Protein AF-A0A2E9LHT4-F1 (afdb_monomer_lite)

pLDDT: mean 80.39, std 15.45, range [24.09, 97.06]

Structure (mmCIF, N/CA/C/O backbone):
data_AF-A0A2E9LHT4-F1
#
_entry.id   AF-A0A2E9LHT4-F1
#
loop_
_atom_site.group_PDB
_atom_site.id
_atom_site.type_symbol
_atom_site.label_atom_id
_atom_site.label_alt_id
_atom_site.label_comp_id
_atom_site.label_asym_id
_atom_site.label_entity_id
_atom_site.label_seq_id
_atom_site.pdbx_PDB_ins_code
_atom_site.Cartn_x
_atom_site.Cartn_y
_atom_site.Cartn_z
_atom_site.occupancy
_atom_site.B_iso_or_equiv
_atom_site.auth_seq_id
_atom_site.auth_comp_id
_atom_site.auth_asym_id
_atom_site.auth_atom_id
_atom_site.pdbx_PDB_model_num
ATOM 1 N N . MET A 1 1 ? -39.998 13.001 -2.591 1.00 28.44 1 MET A N 1
ATOM 2 C CA . MET A 1 1 ? -39.529 11.646 -2.246 1.00 28.44 1 MET A CA 1
ATOM 3 C C . MET A 1 1 ? -38.170 11.512 -2.893 1.00 28.44 1 MET A C 1
ATOM 5 O O . MET A 1 1 ? -38.111 11.293 -4.091 1.00 28.44 1 MET A O 1
ATOM 9 N N . ASN A 1 2 ? -37.116 11.824 -2.138 1.00 26.09 2 ASN A N 1
ATOM 10 C CA . ASN A 1 2 ? -35.745 11.692 -2.616 1.00 26.09 2 ASN A CA 1
ATOM 11 C C . ASN A 1 2 ? -35.389 10.214 -2.526 1.00 26.09 2 ASN A C 1
ATOM 13 O O . ASN A 1 2 ? -35.509 9.633 -1.446 1.00 26.09 2 ASN A O 1
ATOM 17 N N . GLU A 1 3 ? -35.018 9.622 -3.656 1.00 24.09 3 GLU A N 1
ATOM 18 C CA . GLU A 1 3 ? -34.387 8.310 -3.695 1.00 24.09 3 GLU A CA 1
ATOM 19 C C . GLU A 1 3 ? -33.178 8.352 -2.760 1.00 24.09 3 GLU A C 1
ATOM 21 O O . GLU A 1 3 ? -32.235 9.118 -2.953 1.00 24.09 3 GLU A O 1
ATOM 26 N N . ILE A 1 4 ? -33.256 7.577 -1.681 1.00 25.50 4 ILE A N 1
ATOM 27 C CA . ILE A 1 4 ? -32.085 7.210 -0.901 1.00 25.50 4 ILE A CA 1
ATOM 28 C C . ILE A 1 4 ? -31.266 6.370 -1.873 1.00 25.50 4 ILE A C 1
ATOM 30 O O . ILE A 1 4 ? -31.658 5.241 -2.161 1.00 25.50 4 ILE A O 1
ATOM 34 N N . GLU A 1 5 ? -30.195 6.943 -2.432 1.00 24.78 5 GLU A N 1
ATOM 35 C CA . GLU A 1 5 ? -29.181 6.173 -3.147 1.00 24.78 5 GLU A CA 1
ATOM 36 C C . GLU A 1 5 ? -28.836 4.979 -2.257 1.00 24.78 5 GLU A C 1
ATOM 38 O O . GLU A 1 5 ? -28.301 5.127 -1.154 1.00 24.78 5 GLU A O 1
ATOM 43 N N . THR A 1 6 ? -29.230 3.785 -2.693 1.00 24.25 6 THR A N 1
ATOM 44 C CA . THR A 1 6 ? -28.818 2.533 -2.078 1.00 24.25 6 THR A CA 1
ATOM 45 C C . THR A 1 6 ? -27.317 2.442 -2.281 1.00 24.25 6 THR A C 1
ATOM 47 O O . THR A 1 6 ? -26.846 2.053 -3.348 1.00 24.25 6 THR A O 1
ATOM 50 N N . PHE A 1 7 ? -26.576 2.908 -1.276 1.00 32.25 7 PHE A N 1
ATOM 51 C CA . PHE A 1 7 ? -25.128 2.860 -1.245 1.00 32.25 7 PHE A CA 1
ATOM 52 C C . PHE A 1 7 ? -24.689 1.406 -1.350 1.00 32.25 7 PHE A C 1
ATOM 54 O O . PHE A 1 7 ? -24.886 0.614 -0.431 1.00 32.25 7 PHE A O 1
ATOM 61 N N . ASP A 1 8 ? -24.120 1.123 -2.514 1.00 32.75 8 ASP A N 1
ATOM 62 C CA . ASP A 1 8 ? -23.295 -0.007 -2.905 1.00 32.75 8 ASP A CA 1
ATOM 63 C C . ASP A 1 8 ? -22.899 -0.939 -1.748 1.00 32.75 8 ASP A C 1
ATOM 65 O O . ASP A 1 8 ? -22.210 -0.543 -0.793 1.00 32.75 8 ASP A O 1
ATOM 69 N N . SER A 1 9 ? -23.330 -2.194 -1.877 1.00 31.67 9 SER A N 1
ATOM 70 C CA . SER A 1 9 ? -23.066 -3.341 -1.009 1.00 31.67 9 SER A CA 1
ATOM 71 C C . SER A 1 9 ? -21.607 -3.795 -1.082 1.00 31.67 9 SER A C 1
ATOM 73 O O . SER A 1 9 ? -21.337 -4.988 -1.171 1.00 31.67 9 SER A O 1
ATOM 75 N N . HIS A 1 10 ? -20.666 -2.850 -1.044 1.00 37.91 10 HIS A N 1
ATOM 76 C CA . HIS A 1 10 ? -19.249 -3.109 -0.838 1.00 37.91 10 HIS A CA 1
ATOM 77 C C . HIS A 1 10 ? -19.097 -3.752 0.553 1.00 37.91 10 HIS A C 1
ATOM 79 O O . HIS A 1 10 ? -18.836 -3.070 1.554 1.00 37.91 10 HIS A O 1
ATOM 85 N N . SER A 1 11 ? -19.304 -5.074 0.616 1.00 37.38 11 SER A N 1
ATOM 86 C CA . SER A 1 11 ? -18.396 -5.951 1.343 1.00 37.38 11 SER A CA 1
ATOM 87 C C . SER A 1 11 ? -17.015 -5.456 0.971 1.00 37.38 11 SER A C 1
ATOM 89 O O . SER A 1 11 ? -16.727 -5.317 -0.221 1.00 37.38 11 SER A O 1
ATOM 91 N N . GLY A 1 12 ? -16.218 -5.050 1.956 1.00 40.00 12 GLY A N 1
ATOM 92 C CA . GLY A 1 12 ? -14.847 -4.695 1.646 1.00 40.00 12 GLY A CA 1
ATOM 93 C C . GLY A 1 12 ? -14.253 -5.823 0.793 1.00 40.00 12 GLY A C 1
ATOM 94 O O . GLY A 1 12 ? -14.576 -7.002 0.983 1.00 40.00 12 GLY A O 1
ATOM 95 N N . HIS A 1 13 ? -13.399 -5.462 -0.145 1.00 41.94 13 HIS A N 1
ATOM 96 C CA . HIS A 1 13 ? -12.424 -6.392 -0.680 1.00 41.94 13 HIS A CA 1
ATOM 97 C C . HIS A 1 13 ? -11.069 -5.894 -0.181 1.00 41.94 13 HIS A C 1
ATOM 99 O O . HIS A 1 13 ? -10.805 -4.689 -0.272 1.00 41.94 13 HIS A O 1
ATOM 105 N N . ASN A 1 14 ? -10.222 -6.771 0.367 1.00 50.06 14 ASN A N 1
ATOM 106 C CA . ASN A 1 14 ? -8.894 -6.363 0.822 1.00 50.06 14 ASN A CA 1
ATOM 107 C C . ASN A 1 14 ? -8.132 -5.793 -0.384 1.00 50.06 14 ASN A C 1
ATOM 109 O O . ASN A 1 14 ? -8.271 -6.273 -1.515 1.00 50.06 14 ASN A O 1
ATOM 113 N N . PHE A 1 15 ? -7.374 -4.716 -0.165 1.00 53.75 15 PHE A N 1
ATOM 114 C CA . PHE A 1 15 ? -6.867 -3.903 -1.274 1.00 53.75 15 PHE A CA 1
ATOM 115 C C . PHE A 1 15 ? -6.003 -4.705 -2.243 1.00 53.75 15 PHE A C 1
ATOM 117 O O . PHE A 1 15 ? -6.117 -4.511 -3.448 1.00 53.75 15 PHE A O 1
ATOM 124 N N . LEU A 1 16 ? -5.190 -5.621 -1.720 1.00 53.47 16 LEU A N 1
ATOM 125 C CA . LEU A 1 16 ? -4.300 -6.479 -2.500 1.00 53.47 16 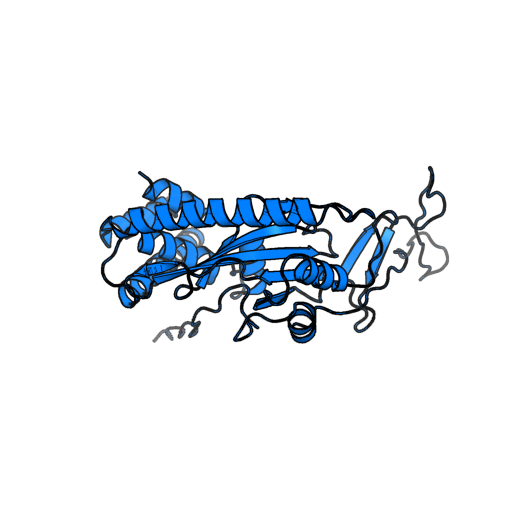LEU A CA 1
ATOM 126 C C . LEU A 1 16 ? -4.851 -7.890 -2.747 1.00 53.47 16 LEU A C 1
ATOM 128 O O . LEU A 1 16 ? -4.111 -8.730 -3.237 1.00 53.47 16 LEU A O 1
ATOM 132 N N . THR A 1 17 ? -6.107 -8.199 -2.414 1.00 53.25 17 THR A N 1
ATOM 133 C CA . THR A 1 17 ? -6.629 -9.584 -2.443 1.00 53.25 17 THR A CA 1
ATOM 134 C C . THR A 1 17 ? -7.720 -9.808 -3.475 1.00 53.25 17 THR A C 1
ATOM 136 O O . THR A 1 17 ? -8.471 -10.774 -3.354 1.00 53.25 17 THR A O 1
ATOM 139 N N . LYS A 1 18 ? -7.840 -8.920 -4.469 1.00 51.84 18 LYS A N 1
ATOM 140 C CA . LYS A 1 18 ? -8.840 -9.050 -5.541 1.00 51.84 18 LYS A CA 1
ATOM 141 C C . LYS A 1 18 ? -8.807 -10.444 -6.188 1.00 51.84 18 LYS A C 1
ATOM 143 O O . LYS A 1 18 ? -9.867 -10.970 -6.500 1.00 51.84 18 LYS A O 1
ATOM 148 N N . ASP A 1 19 ? -7.615 -11.044 -6.221 1.00 55.88 19 ASP A N 1
ATOM 149 C CA . ASP A 1 19 ? -7.329 -12.388 -6.722 1.00 55.88 19 ASP A CA 1
ATOM 150 C C . ASP A 1 19 ? -6.541 -13.219 -5.680 1.00 55.88 19 ASP A C 1
ATOM 152 O O . ASP A 1 19 ? -5.583 -13.910 -6.018 1.00 55.88 19 ASP A O 1
ATOM 156 N N . LYS A 1 20 ? -6.861 -13.096 -4.375 1.00 64.12 20 LYS A N 1
ATOM 157 C CA . LYS A 1 20 ? -6.162 -13.888 -3.343 1.00 64.12 20 LYS A CA 1
ATOM 158 C C . LYS A 1 20 ? -6.466 -15.371 -3.532 1.00 64.12 20 LYS A C 1
ATOM 160 O O . LYS A 1 20 ? -7.626 -15.776 -3.475 1.00 64.12 20 LYS A O 1
ATOM 165 N N . VAL A 1 21 ? -5.416 -16.163 -3.714 1.00 66.94 21 VAL A N 1
ATOM 166 C CA . VAL A 1 21 ? -5.520 -17.621 -3.799 1.00 66.94 21 VAL A CA 1
ATOM 167 C C . VAL A 1 21 ? -5.908 -18.208 -2.438 1.00 66.94 21 VAL A C 1
ATOM 169 O O . VAL A 1 21 ? -5.527 -17.680 -1.391 1.00 66.94 21 VAL A O 1
ATOM 172 N N . GLU A 1 22 ? -6.688 -19.297 -2.439 1.00 64.81 22 GLU A N 1
ATOM 173 C CA . GLU A 1 22 ? -7.194 -19.926 -1.202 1.00 64.81 22 GLU A CA 1
ATOM 174 C C . GLU A 1 22 ? -6.061 -20.372 -0.265 1.00 64.81 22 GLU A C 1
ATOM 176 O O . GLU A 1 22 ? -6.216 -20.370 0.960 1.00 64.81 22 GLU A O 1
ATOM 181 N N . HIS A 1 23 ? -4.906 -20.714 -0.837 1.00 68.31 23 HIS A N 1
ATOM 182 C CA . HIS A 1 23 ? -3.703 -21.113 -0.121 1.00 68.31 23 HIS A CA 1
ATOM 183 C C . HIS A 1 23 ? -2.471 -20.466 -0.755 1.00 68.31 23 HIS A C 1
ATOM 185 O O . HIS A 1 23 ? -2.500 -20.206 -1.954 1.00 68.31 23 HIS A O 1
ATOM 191 N N . PRO A 1 24 ? -1.388 -20.223 0.008 1.00 77.88 24 PRO A N 1
ATOM 192 C CA . PRO A 1 24 ? -0.132 -19.757 -0.561 1.00 77.88 24 PRO A CA 1
ATOM 193 C C . PRO A 1 24 ? 0.357 -20.680 -1.684 1.00 77.88 24 PRO A C 1
ATOM 195 O O . PRO A 1 24 ? 0.347 -21.903 -1.542 1.00 77.88 24 PRO A O 1
ATOM 198 N N . MET A 1 25 ? 0.752 -20.077 -2.798 1.00 85.62 25 MET A N 1
ATOM 199 C CA . MET A 1 25 ? 1.172 -20.744 -4.025 1.00 85.62 25 MET A CA 1
ATOM 200 C C . MET A 1 25 ? 2.506 -20.176 -4.509 1.00 85.62 25 MET A C 1
ATOM 202 O O . MET A 1 25 ? 3.040 -19.205 -3.965 1.00 85.62 25 MET A O 1
ATOM 206 N N . ASP A 1 26 ? 3.039 -20.822 -5.536 1.00 92.69 26 ASP A N 1
ATOM 207 C CA . ASP A 1 26 ? 4.177 -20.350 -6.312 1.00 92.69 26 ASP A CA 1
ATOM 208 C C . ASP A 1 26 ? 3.874 -18.981 -6.962 1.00 92.69 26 ASP A C 1
ATOM 210 O O . ASP A 1 26 ? 2.789 -18.758 -7.514 1.00 92.69 26 ASP A O 1
ATOM 214 N N . ALA A 1 27 ? 4.818 -18.042 -6.865 1.00 91.12 27 ALA A N 1
ATOM 215 C CA . ALA A 1 27 ? 4.664 -16.676 -7.348 1.00 91.12 27 ALA A CA 1
ATOM 216 C C . ALA A 1 27 ? 4.423 -16.607 -8.851 1.00 91.12 27 ALA A C 1
ATOM 218 O O . ALA A 1 27 ? 3.652 -15.750 -9.281 1.00 91.12 27 ALA A O 1
ATOM 219 N N . HIS A 1 28 ? 5.043 -17.478 -9.653 1.00 93.81 28 HIS A N 1
ATOM 220 C CA . HIS A 1 28 ? 4.845 -17.468 -11.098 1.00 93.81 28 HIS A CA 1
ATOM 221 C C . HIS A 1 28 ? 3.399 -17.804 -11.433 1.00 93.81 28 HIS A C 1
ATOM 223 O O . HIS A 1 28 ? 2.820 -17.132 -12.279 1.00 93.81 28 HIS A O 1
ATOM 229 N N . VAL A 1 29 ? 2.788 -18.758 -10.724 1.00 92.25 29 VAL A N 1
ATOM 230 C CA . VAL A 1 29 ? 1.370 -19.104 -10.920 1.00 92.25 29 VAL A CA 1
ATOM 231 C C . VAL A 1 29 ? 0.468 -17.915 -10.590 1.00 92.25 29 VAL A C 1
ATOM 233 O O . VAL A 1 29 ? -0.315 -17.482 -11.431 1.00 92.25 29 VAL A O 1
ATOM 236 N N . VAL A 1 30 ? 0.622 -17.332 -9.398 1.00 90.12 30 VAL A N 1
ATOM 237 C CA . VAL A 1 30 ? -0.230 -16.214 -8.950 1.00 90.12 30 VAL A CA 1
ATOM 238 C C . VAL A 1 30 ? -0.055 -14.978 -9.842 1.00 90.12 30 VAL A C 1
ATOM 240 O O . VAL A 1 30 ? -1.011 -14.255 -10.123 1.00 90.12 30 VAL A O 1
ATOM 243 N N . MET A 1 31 ? 1.171 -14.705 -10.292 1.00 92.81 31 MET A N 1
ATOM 244 C CA . MET A 1 31 ? 1.459 -13.571 -11.169 1.00 92.81 31 MET A CA 1
ATOM 245 C C . MET A 1 31 ? 0.961 -13.792 -12.601 1.00 92.81 31 MET A C 1
ATOM 247 O O . MET A 1 31 ? 0.534 -12.825 -13.234 1.00 92.81 31 MET A O 1
ATOM 251 N N . ASP A 1 32 ? 1.002 -15.023 -13.116 1.00 92.38 32 ASP A N 1
ATOM 252 C CA . ASP A 1 32 ? 0.446 -15.362 -14.431 1.00 92.38 32 ASP A CA 1
ATOM 253 C C . ASP A 1 32 ? -1.075 -15.179 -14.440 1.00 92.38 32 ASP A C 1
ATOM 255 O O . ASP A 1 32 ? -1.615 -14.469 -15.289 1.00 92.38 32 ASP A O 1
ATOM 259 N N . GLU A 1 33 ? -1.757 -15.715 -13.422 1.00 89.88 33 GLU A N 1
ATOM 260 C CA . GLU A 1 33 ? -3.210 -15.590 -13.257 1.00 89.88 33 GLU A CA 1
ATOM 261 C C . GLU A 1 33 ? -3.662 -14.125 -13.150 1.00 89.88 33 GLU A C 1
ATOM 263 O O . GLU A 1 33 ? -4.686 -13.743 -13.719 1.00 89.88 33 GLU A O 1
ATOM 268 N N . ALA A 1 34 ? -2.866 -13.278 -12.489 1.00 86.81 34 ALA A N 1
ATOM 269 C CA . ALA A 1 34 ? -3.115 -11.840 -12.391 1.00 86.81 34 ALA A CA 1
ATOM 270 C C . ALA A 1 34 ? -2.772 -11.053 -13.677 1.00 86.81 34 ALA A C 1
ATOM 272 O O . ALA A 1 34 ? -2.979 -9.837 -13.731 1.00 86.81 34 ALA A O 1
ATOM 273 N N . GLY A 1 35 ? -2.219 -11.703 -14.709 1.00 90.19 35 GLY A N 1
ATOM 274 C CA . GLY A 1 35 ? -1.787 -11.063 -15.954 1.00 90.19 35 GLY A CA 1
ATOM 275 C C . GLY A 1 35 ? -0.547 -10.176 -15.797 1.00 90.19 35 GLY A C 1
ATOM 276 O O . GLY A 1 35 ? -0.366 -9.226 -16.563 1.00 90.19 35 GLY A O 1
ATOM 277 N N . ALA A 1 36 ? 0.289 -10.445 -14.790 1.00 91.19 36 ALA A N 1
ATOM 278 C CA . ALA A 1 36 ? 1.516 -9.702 -14.506 1.00 91.19 36 ALA A CA 1
ATOM 279 C C . ALA A 1 36 ? 2.736 -10.234 -15.279 1.00 91.19 36 ALA A C 1
ATOM 281 O O . ALA A 1 36 ? 3.726 -9.513 -15.426 1.00 91.19 36 ALA A O 1
ATOM 282 N N . LEU A 1 37 ? 2.685 -11.478 -15.768 1.00 92.25 37 LEU A N 1
ATOM 283 C CA . LEU A 1 37 ? 3.759 -12.092 -16.551 1.00 92.25 37 LEU A CA 1
ATOM 284 C C . L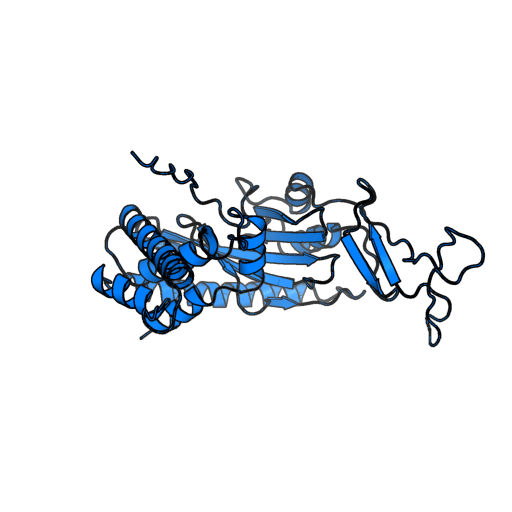EU A 1 37 ? 3.580 -11.810 -18.047 1.00 92.25 37 LEU A C 1
ATOM 286 O O . LEU A 1 37 ? 3.080 -12.629 -18.809 1.00 92.25 37 LEU A O 1
ATOM 290 N N . PHE A 1 38 ? 4.003 -10.621 -18.467 1.00 93.38 38 PHE A N 1
ATOM 291 C CA . PHE A 1 38 ? 4.090 -10.238 -19.875 1.00 93.38 38 PHE A CA 1
ATOM 292 C C . PHE A 1 38 ? 5.509 -9.797 -20.233 1.00 93.38 38 PHE A C 1
ATOM 294 O O . PHE A 1 38 ? 6.250 -9.285 -19.386 1.00 93.38 38 PHE A O 1
ATOM 301 N N . ASP A 1 39 ? 5.846 -9.928 -21.515 1.00 93.81 39 ASP A N 1
ATOM 302 C CA . ASP A 1 39 ? 7.133 -9.488 -22.035 1.00 93.81 39 ASP A CA 1
ATOM 303 C C . ASP A 1 39 ? 7.121 -8.001 -22.412 1.00 93.81 39 ASP A C 1
ATOM 305 O O . ASP A 1 39 ? 6.136 -7.486 -22.965 1.00 93.81 39 ASP A O 1
ATOM 309 N N . VAL A 1 40 ? 8.244 -7.313 -22.193 1.00 93.50 40 VAL A N 1
ATOM 310 C CA . VAL A 1 40 ? 8.424 -5.902 -22.566 1.00 93.50 40 VAL A CA 1
ATOM 311 C C . VAL A 1 40 ? 9.551 -5.677 -23.571 1.00 93.50 40 VAL A C 1
ATOM 313 O O . VAL A 1 40 ? 10.606 -6.305 -23.540 1.00 93.50 40 VAL A O 1
ATOM 316 N N . ALA A 1 41 ? 9.346 -4.702 -24.452 1.00 94.00 41 ALA A N 1
ATOM 317 C CA . ALA A 1 41 ? 10.343 -4.197 -25.383 1.00 94.00 41 ALA A CA 1
ATOM 318 C C . ALA A 1 41 ? 10.743 -2.759 -25.036 1.00 94.00 41 ALA A C 1
ATOM 320 O O . ALA A 1 41 ? 9.954 -1.983 -24.489 1.00 94.00 41 ALA A O 1
ATOM 321 N N . TYR A 1 42 ? 11.965 -2.381 -25.428 1.00 93.75 42 TYR A N 1
ATOM 322 C CA . TYR A 1 42 ? 12.524 -1.055 -25.160 1.00 93.75 42 TYR A CA 1
ATOM 323 C C . TYR A 1 42 ? 12.844 -0.248 -26.429 1.00 93.75 42 TYR A C 1
ATOM 325 O O . TYR A 1 42 ? 14.012 0.070 -26.689 1.00 93.75 42 TYR A O 1
ATOM 333 N N . PRO A 1 43 ? 11.843 0.100 -27.258 1.00 94.00 43 PRO A N 1
ATOM 334 C CA . PRO A 1 43 ? 12.093 0.883 -28.459 1.00 94.00 43 PRO A CA 1
ATOM 335 C C . PRO A 1 43 ? 12.590 2.290 -28.102 1.00 94.00 43 PRO A C 1
ATOM 337 O O . PRO A 1 43 ? 12.186 2.897 -27.105 1.00 94.00 43 PRO A O 1
ATOM 340 N N . ALA A 1 44 ? 13.474 2.833 -28.939 1.00 93.31 44 ALA A N 1
ATOM 341 C CA . ALA A 1 44 ? 13.969 4.193 -28.775 1.00 93.31 44 ALA A CA 1
ATOM 342 C C . ALA A 1 44 ? 12.810 5.199 -28.841 1.00 93.31 44 ALA A C 1
ATOM 344 O O . ALA A 1 44 ? 11.978 5.141 -29.745 1.00 93.31 44 ALA A O 1
ATOM 345 N N . SER A 1 45 ? 12.766 6.143 -27.900 1.00 91.31 45 SER A N 1
ATOM 346 C CA . SER A 1 45 ? 11.744 7.189 -27.932 1.00 91.31 45 SER A CA 1
ATOM 347 C C . SER A 1 45 ? 12.107 8.248 -28.969 1.00 91.31 45 SER A C 1
ATOM 349 O O . SER A 1 45 ? 13.260 8.690 -29.004 1.00 91.31 45 SER A O 1
ATOM 351 N N . GLY A 1 46 ? 11.130 8.723 -29.731 1.00 89.06 46 GLY A N 1
ATOM 352 C CA . GLY A 1 46 ? 11.299 9.829 -30.667 1.00 89.06 46 GLY A CA 1
ATOM 353 C C . GLY A 1 46 ? 10.177 10.850 -30.542 1.00 89.06 46 GLY A C 1
ATOM 354 O O . GLY A 1 46 ? 9.163 10.592 -29.901 1.00 89.06 46 GLY A O 1
ATOM 355 N N . TYR A 1 47 ? 10.375 12.009 -31.156 1.00 86.12 47 TYR A N 1
ATOM 356 C CA . TYR A 1 47 ? 9.342 13.026 -31.326 1.00 86.12 47 TYR A CA 1
ATOM 357 C C . TYR A 1 47 ? 9.274 13.434 -32.795 1.00 86.12 47 TYR A C 1
ATOM 359 O O . TYR A 1 47 ? 10.274 13.360 -33.518 1.00 86.12 47 TYR A O 1
ATOM 367 N N . GLU A 1 48 ? 8.102 13.878 -33.233 1.00 86.38 48 GLU A N 1
ATOM 368 C CA . GLU A 1 48 ? 7.954 14.496 -34.542 1.00 86.38 48 GLU A CA 1
ATOM 369 C C . GLU A 1 48 ? 8.538 15.910 -34.489 1.00 86.38 48 GLU A C 1
ATOM 371 O O . GLU A 1 48 ? 8.174 16.722 -33.638 1.00 86.38 48 GLU A O 1
ATOM 376 N N . SER A 1 49 ? 9.508 16.194 -35.357 1.00 78.38 49 SER A N 1
ATOM 377 C CA . SER A 1 49 ? 10.126 17.516 -35.388 1.00 78.38 49 SER A CA 1
ATOM 378 C C . SER A 1 49 ? 9.283 18.464 -36.234 1.00 78.38 49 SER A C 1
ATOM 380 O O . SER A 1 49 ? 9.282 18.355 -37.457 1.00 78.38 49 SER A O 1
ATOM 382 N N . GLU A 1 50 ? 8.655 19.455 -35.596 1.00 75.75 50 GLU A N 1
ATOM 383 C CA . GLU A 1 50 ? 7.963 20.559 -36.291 1.00 75.75 50 GLU A CA 1
ATOM 384 C C . GLU A 1 50 ? 8.905 21.396 -37.179 1.00 75.75 50 GLU A C 1
ATOM 386 O O . GLU A 1 50 ? 8.462 22.140 -38.049 1.00 75.75 50 GLU A O 1
ATOM 391 N N . PHE A 1 51 ? 10.218 21.268 -36.971 1.00 74.94 51 PHE A N 1
ATOM 392 C CA . PHE A 1 51 ? 11.256 21.961 -37.733 1.00 74.94 51 PHE A CA 1
ATOM 393 C C . PHE A 1 51 ? 11.813 21.119 -38.887 1.00 74.94 51 PHE A C 1
ATOM 395 O O . PHE A 1 51 ? 12.720 21.575 -39.589 1.00 74.94 51 PHE A O 1
ATOM 402 N N . SER A 1 52 ? 11.318 19.890 -39.081 1.00 71.50 52 SER A N 1
ATOM 403 C CA . SER A 1 52 ? 11.703 19.087 -40.235 1.00 71.50 52 SER A CA 1
ATOM 404 C C . SER A 1 52 ? 11.008 19.586 -41.498 1.00 71.50 52 SER A C 1
ATOM 406 O O . SER A 1 52 ? 9.815 19.872 -41.513 1.00 71.50 52 SER A O 1
ATOM 408 N N . ILE A 1 53 ? 11.761 19.627 -42.596 1.00 74.38 53 ILE A N 1
ATOM 409 C CA . ILE A 1 53 ? 11.227 19.876 -43.942 1.00 74.38 53 ILE A CA 1
ATOM 410 C C . ILE A 1 53 ? 10.420 18.682 -44.486 1.00 74.38 53 ILE A C 1
ATOM 412 O O . ILE A 1 53 ? 9.800 18.799 -45.541 1.00 74.38 53 ILE A O 1
ATOM 416 N N . PHE A 1 54 ? 10.418 17.547 -43.776 1.00 72.94 54 PHE A N 1
ATOM 417 C CA . PHE A 1 54 ? 9.621 16.362 -44.078 1.00 72.94 54 PHE A CA 1
ATOM 418 C C . PHE A 1 54 ? 8.566 16.144 -42.975 1.00 72.94 54 PHE A C 1
ATOM 420 O O . PHE A 1 54 ? 8.926 15.716 -41.873 1.00 72.94 54 PHE A O 1
ATOM 427 N N . PRO A 1 55 ? 7.275 16.414 -43.251 1.00 72.75 55 PRO A N 1
ATOM 428 C CA . PRO A 1 55 ? 6.180 16.117 -42.326 1.00 72.75 55 PRO A CA 1
ATOM 429 C C . PRO A 1 55 ? 6.173 14.634 -41.931 1.00 72.75 55 PRO A C 1
ATOM 431 O O . PRO A 1 55 ? 6.397 13.774 -42.785 1.00 72.75 55 PRO A O 1
ATOM 434 N N . GLY A 1 56 ? 5.934 14.317 -40.657 1.00 72.12 56 GLY A N 1
ATOM 435 C CA . GLY A 1 56 ? 5.940 12.941 -40.150 1.00 72.12 56 GLY A CA 1
ATOM 436 C C . GLY A 1 56 ? 7.324 12.360 -39.843 1.00 72.12 56 GLY A C 1
ATOM 437 O O . GLY A 1 56 ? 7.421 11.192 -39.461 1.00 72.12 56 GLY A O 1
ATOM 438 N N . GLN A 1 57 ? 8.416 13.121 -39.997 1.00 80.06 57 GLN A N 1
ATOM 439 C CA . GLN A 1 57 ? 9.751 12.606 -39.688 1.00 80.06 57 GLN A CA 1
ATOM 440 C C . GLN A 1 57 ? 9.978 12.498 -38.171 1.00 80.06 57 GLN A C 1
ATOM 442 O O . GLN A 1 57 ? 10.217 13.487 -37.471 1.00 80.06 57 GLN A O 1
ATOM 447 N N . MET A 1 58 ? 9.999 11.259 -37.681 1.00 82.62 58 MET A N 1
ATOM 448 C CA . MET A 1 58 ? 10.368 10.938 -36.304 1.00 82.62 58 MET A CA 1
ATOM 449 C C . MET A 1 58 ? 11.867 11.145 -36.066 1.00 82.62 58 MET A C 1
ATOM 451 O O . MET A 1 58 ? 12.718 10.547 -36.726 1.00 82.62 58 MET A O 1
ATOM 455 N N . THR A 1 59 ? 12.195 11.977 -35.080 1.00 86.44 59 THR A N 1
ATOM 456 C CA . THR A 1 59 ? 13.566 12.239 -34.636 1.00 86.44 59 THR A CA 1
ATOM 457 C C . THR A 1 59 ? 13.824 11.530 -33.313 1.00 86.44 59 THR A C 1
ATOM 459 O O . THR A 1 59 ? 13.143 11.782 -32.320 1.00 86.44 59 THR A O 1
ATOM 462 N N . THR A 1 60 ? 14.846 10.670 -33.271 1.00 90.62 60 THR A N 1
ATOM 463 C CA . THR A 1 60 ? 15.308 10.032 -32.027 1.00 90.62 60 THR A CA 1
ATOM 464 C C . THR A 1 60 ? 16.444 10.862 -31.422 1.00 90.62 60 THR A C 1
ATOM 466 O O . THR A 1 60 ? 17.537 10.897 -31.994 1.00 90.62 60 THR A O 1
ATOM 469 N N . PRO A 1 61 ? 16.239 11.552 -30.284 1.00 90.88 61 PRO A N 1
ATOM 470 C CA . PRO A 1 61 ? 17.317 12.272 -29.621 1.00 90.88 61 PRO A CA 1
ATOM 471 C C . PRO A 1 61 ? 18.401 11.293 -29.164 1.00 90.88 61 PRO A C 1
ATOM 473 O O . PRO A 1 61 ? 18.096 10.219 -28.652 1.00 90.88 61 PRO A O 1
ATOM 476 N N . ALA A 1 62 ? 19.668 11.683 -29.307 1.00 91.12 62 ALA A N 1
ATOM 477 C CA . ALA A 1 62 ? 20.814 10.869 -28.912 1.00 91.12 62 ALA A CA 1
ATOM 478 C C . ALA A 1 62 ? 21.618 11.520 -27.779 1.00 91.12 62 ALA A C 1
ATOM 480 O O . ALA A 1 62 ? 21.688 12.748 -27.652 1.00 91.12 62 ALA A O 1
ATOM 481 N N . VAL A 1 63 ? 22.275 10.694 -26.966 1.00 89.00 63 VAL A N 1
ATOM 482 C CA . VAL A 1 63 ? 23.205 11.148 -25.927 1.00 89.00 63 VAL A CA 1
ATOM 483 C C . VAL A 1 63 ? 24.392 11.863 -26.583 1.00 89.00 63 VAL A C 1
ATOM 485 O O . VAL A 1 63 ? 25.075 11.307 -27.445 1.00 89.00 63 VAL A O 1
ATOM 488 N N . LYS A 1 64 ? 24.658 13.106 -26.162 1.00 88.25 64 LYS A N 1
ATOM 489 C CA . LYS A 1 64 ? 25.642 13.992 -26.812 1.00 88.25 64 LYS A CA 1
ATOM 490 C C . LYS A 1 64 ? 27.098 13.730 -26.401 1.00 88.25 64 LYS A C 1
ATOM 492 O O . LYS A 1 64 ? 28.010 14.038 -27.169 1.00 88.25 64 LYS A O 1
ATOM 497 N N . SER A 1 65 ? 27.337 13.172 -25.214 1.00 83.81 65 SER A N 1
ATOM 498 C CA . SER A 1 65 ? 28.680 13.011 -24.639 1.00 83.81 65 SER A CA 1
ATOM 499 C C . SER A 1 65 ? 28.782 11.825 -23.668 1.00 83.81 65 SER A C 1
ATOM 501 O O . SER A 1 65 ? 27.777 11.264 -23.232 1.00 83.81 65 SER A O 1
ATOM 503 N N . GLY A 1 66 ? 30.016 11.443 -23.324 1.00 84.88 66 GLY A N 1
ATOM 504 C CA . GLY A 1 66 ? 30.311 10.343 -22.403 1.00 84.88 66 GLY A CA 1
ATOM 505 C C . GLY A 1 66 ? 30.237 8.954 -23.045 1.00 84.88 66 GLY A C 1
ATOM 506 O O . GLY A 1 66 ? 30.156 8.818 -24.264 1.00 84.88 66 GLY A O 1
ATOM 507 N N . VAL A 1 67 ? 30.259 7.918 -22.201 1.00 84.25 67 VAL A N 1
ATOM 508 C CA . VAL A 1 67 ? 30.357 6.499 -22.610 1.00 84.25 67 VAL A CA 1
ATOM 509 C C . VAL A 1 67 ? 29.193 6.048 -23.504 1.00 84.25 67 VAL A C 1
ATOM 511 O O . VAL A 1 67 ? 29.363 5.175 -24.344 1.00 84.25 67 VAL A O 1
ATOM 514 N N . ASN A 1 68 ? 28.027 6.689 -23.385 1.00 85.06 68 ASN A N 1
ATOM 515 C CA . ASN A 1 68 ? 26.827 6.326 -24.145 1.00 85.06 68 ASN A CA 1
ATOM 516 C C . ASN A 1 68 ? 26.582 7.225 -25.366 1.00 85.06 68 ASN A C 1
ATOM 518 O O . ASN A 1 68 ? 25.470 7.237 -25.889 1.00 85.06 68 ASN A O 1
ATOM 522 N N . LYS A 1 69 ? 27.575 8.011 -25.804 1.00 88.69 69 LYS A N 1
ATOM 523 C CA . LYS A 1 69 ? 27.427 8.931 -26.940 1.00 88.69 69 LYS A CA 1
ATOM 524 C C . LYS A 1 69 ? 26.888 8.203 -28.179 1.00 88.69 69 LYS A C 1
ATOM 526 O O . LYS A 1 69 ? 27.385 7.144 -28.548 1.00 88.69 69 LYS A O 1
ATOM 531 N N . GLY A 1 70 ? 25.886 8.794 -28.829 1.00 86.69 70 GLY A N 1
ATOM 532 C CA . GLY A 1 70 ? 25.258 8.246 -30.038 1.00 86.69 70 GLY A CA 1
ATOM 533 C C . GLY A 1 70 ? 24.179 7.188 -29.787 1.00 86.69 70 GLY A C 1
ATOM 534 O O . GLY A 1 70 ? 23.471 6.826 -30.721 1.00 86.69 70 GLY A O 1
ATOM 535 N N . LYS A 1 71 ? 23.995 6.724 -28.545 1.00 90.25 71 LYS A N 1
ATOM 536 C CA . LYS A 1 71 ? 22.822 5.925 -28.167 1.00 90.25 71 LYS A CA 1
ATOM 537 C C . LYS A 1 71 ? 21.580 6.816 -28.036 1.00 90.25 71 LYS A C 1
ATOM 539 O O . LYS A 1 71 ? 21.747 8.011 -27.764 1.00 90.25 71 LYS A O 1
ATOM 544 N N . PRO A 1 72 ? 20.359 6.265 -28.188 1.00 92.06 72 PRO A N 1
ATOM 545 C CA . PRO A 1 72 ? 19.128 6.986 -27.878 1.00 92.06 72 PRO A CA 1
ATOM 546 C C . PRO A 1 72 ? 19.192 7.638 -26.495 1.00 92.06 72 PRO A C 1
ATOM 548 O O . PRO A 1 72 ? 19.832 7.118 -25.584 1.00 92.06 72 PRO A O 1
ATOM 551 N N . LEU A 1 73 ? 18.563 8.797 -26.331 1.00 91.06 73 LEU A N 1
ATOM 552 C CA . LEU A 1 73 ? 18.527 9.502 -25.052 1.00 91.06 73 LEU A CA 1
ATOM 553 C C . LEU A 1 73 ? 17.596 8.783 -24.067 1.00 91.06 73 LEU A C 1
ATOM 555 O O . LEU A 1 73 ? 17.968 8.536 -22.916 1.00 91.06 73 LEU A O 1
ATOM 559 N N . HIS A 1 74 ? 16.419 8.401 -24.558 1.00 92.62 74 HIS A N 1
ATOM 560 C CA . HIS A 1 74 ? 15.416 7.653 -23.818 1.00 92.62 74 HIS A CA 1
ATOM 561 C C . HIS A 1 74 ? 14.879 6.494 -24.662 1.00 92.62 74 HIS A C 1
ATOM 563 O O . HIS A 1 74 ? 15.074 6.428 -25.881 1.00 92.62 74 HIS A O 1
ATOM 569 N N . LYS A 1 75 ? 14.215 5.573 -23.979 1.00 92.88 75 LYS A N 1
ATOM 570 C CA . LYS A 1 75 ? 13.521 4.422 -24.538 1.00 92.88 75 LYS A CA 1
ATOM 571 C C . LYS A 1 75 ? 12.180 4.275 -23.838 1.00 92.88 75 LYS A C 1
ATOM 573 O O . LYS A 1 75 ? 12.081 4.550 -22.638 1.00 92.88 75 LYS A O 1
ATOM 578 N N . TYR A 1 76 ? 11.163 3.893 -24.593 1.00 93.88 76 TYR A N 1
ATOM 579 C CA . TYR A 1 76 ? 9.898 3.485 -24.000 1.00 93.88 76 TYR A CA 1
ATOM 580 C C . TYR A 1 76 ? 10.053 2.111 -23.357 1.00 93.88 76 TYR A C 1
ATOM 582 O O . TYR A 1 76 ? 10.987 1.382 -23.675 1.00 93.88 76 TYR A O 1
ATOM 590 N N . VAL A 1 77 ? 9.140 1.772 -22.458 1.00 93.88 77 VAL A N 1
ATOM 591 C CA . VAL A 1 77 ? 8.846 0.386 -22.091 1.00 93.88 77 VAL A CA 1
ATOM 592 C C . VAL A 1 77 ? 7.488 0.079 -22.675 1.00 93.88 77 VAL A C 1
ATOM 594 O O . VAL A 1 77 ? 6.535 0.809 -22.398 1.00 93.88 77 VAL A O 1
ATOM 597 N N . VAL A 1 78 ? 7.415 -0.944 -23.514 1.00 94.44 78 VAL A N 1
ATOM 598 C CA . VAL A 1 78 ? 6.203 -1.280 -24.257 1.00 94.44 78 VAL A CA 1
ATOM 599 C C . VAL A 1 78 ? 5.896 -2.749 -24.055 1.00 94.44 78 VAL A C 1
ATOM 601 O O . VAL A 1 78 ? 6.782 -3.583 -24.230 1.00 94.44 78 VAL A O 1
ATOM 604 N N . ARG A 1 79 ? 4.651 -3.060 -23.709 1.00 94.62 79 ARG A N 1
ATOM 605 C CA . ARG A 1 79 ? 4.151 -4.434 -23.688 1.00 94.62 79 ARG A CA 1
ATOM 606 C C . ARG A 1 79 ? 4.189 -5.034 -25.083 1.00 94.62 79 ARG A C 1
ATOM 608 O O . ARG A 1 79 ? 3.696 -4.427 -26.029 1.00 94.62 79 ARG A O 1
ATOM 615 N N . THR A 1 80 ? 4.771 -6.214 -25.225 1.00 94.06 80 THR A N 1
ATOM 616 C CA . THR A 1 80 ? 4.894 -6.865 -26.539 1.00 94.06 80 THR A CA 1
ATOM 617 C C . THR A 1 80 ? 3.578 -7.462 -27.036 1.00 94.06 80 THR A C 1
ATOM 619 O O . THR A 1 80 ? 3.374 -7.563 -28.244 1.00 94.06 80 THR A O 1
ATOM 622 N N . ASP A 1 81 ? 2.674 -7.813 -26.123 1.00 93.25 81 ASP A N 1
ATOM 623 C CA . ASP A 1 81 ? 1.376 -8.420 -26.411 1.00 93.25 81 ASP A CA 1
ATOM 624 C C . ASP A 1 81 ? 0.303 -7.383 -26.781 1.00 93.25 81 ASP A C 1
ATOM 626 O O . ASP A 1 81 ? -0.453 -7.592 -27.731 1.00 93.25 81 ASP A O 1
ATOM 630 N N . THR A 1 82 ? 0.256 -6.244 -26.083 1.00 93.81 82 THR A N 1
ATOM 631 C CA . THR A 1 82 ? -0.766 -5.204 -26.305 1.00 93.81 82 THR A CA 1
ATOM 632 C C . THR A 1 82 ? -0.260 -3.960 -27.033 1.00 93.81 82 THR A C 1
ATOM 634 O O . THR A 1 82 ? -1.063 -3.190 -27.557 1.00 93.81 82 THR A O 1
ATOM 637 N N . ASN A 1 83 ? 1.059 -3.761 -27.121 1.00 92.50 83 ASN A N 1
ATOM 638 C CA . ASN A 1 83 ? 1.705 -2.508 -27.539 1.00 92.50 83 ASN A CA 1
ATOM 639 C C . ASN A 1 83 ? 1.421 -1.302 -26.627 1.00 92.50 83 ASN A C 1
ATOM 641 O O . ASN A 1 83 ? 1.688 -0.160 -27.015 1.00 92.50 83 ASN A O 1
ATOM 645 N N . ASP A 1 84 ? 0.930 -1.528 -25.407 1.00 94.94 84 ASP A N 1
ATOM 646 C CA . ASP A 1 84 ? 0.727 -0.449 -24.446 1.00 94.94 84 ASP A CA 1
ATOM 647 C C . ASP A 1 84 ? 2.061 0.094 -23.926 1.00 94.94 84 ASP A C 1
ATOM 649 O O . ASP A 1 84 ? 2.977 -0.651 -23.561 1.00 94.94 84 ASP A O 1
ATOM 653 N N . VAL A 1 85 ? 2.167 1.422 -23.867 1.00 93.31 85 VAL A N 1
ATOM 654 C CA . VAL A 1 85 ? 3.341 2.111 -23.322 1.00 93.31 85 VAL A CA 1
ATOM 655 C C . VAL A 1 85 ? 3.225 2.177 -21.804 1.00 93.31 85 VAL A C 1
ATOM 657 O O . VAL A 1 85 ? 2.356 2.860 -21.268 1.00 93.31 85 VAL A O 1
ATOM 660 N N . LEU A 1 86 ? 4.154 1.524 -21.112 1.00 93.06 86 LEU A N 1
ATOM 661 C CA . LEU A 1 86 ? 4.190 1.460 -19.651 1.00 93.06 86 LEU A CA 1
ATOM 662 C C . LEU A 1 86 ? 4.996 2.600 -19.024 1.00 93.06 86 LEU A C 1
ATOM 664 O O . LEU A 1 86 ? 4.759 2.988 -17.884 1.00 93.06 86 LEU A O 1
ATOM 668 N N . GLY A 1 87 ? 5.982 3.138 -19.742 1.00 91.44 87 GLY A N 1
ATOM 669 C CA . GLY A 1 87 ? 6.853 4.176 -19.201 1.00 91.44 87 GLY A CA 1
ATOM 670 C C . GLY A 1 87 ? 7.910 4.679 -20.175 1.00 91.44 87 GLY A C 1
ATOM 671 O O . GLY A 1 87 ? 8.065 4.165 -21.283 1.00 91.44 87 GLY A O 1
ATOM 672 N N . LEU A 1 88 ? 8.651 5.700 -19.742 1.00 91.31 88 LEU A N 1
ATOM 673 C CA . LEU A 1 88 ? 9.756 6.306 -20.482 1.00 91.31 88 LEU A CA 1
ATOM 674 C C . LEU A 1 88 ? 10.989 6.370 -19.581 1.00 91.31 88 LEU A C 1
ATOM 676 O O . LEU A 1 88 ? 10.979 7.050 -18.556 1.00 91.31 88 LEU A O 1
ATOM 680 N N . HIS A 1 89 ? 12.073 5.720 -19.996 1.00 88.88 89 HIS A N 1
ATOM 681 C CA . HIS A 1 89 ? 13.320 5.676 -19.234 1.00 88.88 89 HIS A CA 1
ATOM 682 C C . HIS A 1 89 ? 14.496 6.226 -20.011 1.00 88.88 89 HIS A C 1
ATOM 684 O O . HIS A 1 89 ? 14.551 6.166 -21.236 1.00 88.88 89 HIS A O 1
ATOM 690 N N . SER A 1 90 ? 15.513 6.692 -19.287 1.00 86.69 90 SER A N 1
ATOM 691 C CA . SER A 1 90 ? 16.819 6.940 -19.899 1.00 86.69 90 SER A CA 1
ATOM 692 C C . SER A 1 90 ? 17.383 5.652 -20.505 1.00 86.69 90 SER A C 1
ATOM 694 O O . SER A 1 90 ? 17.180 4.564 -19.966 1.00 86.69 90 SER A O 1
ATOM 696 N N . TYR A 1 91 ? 18.188 5.768 -21.561 1.00 84.44 91 TYR A N 1
ATOM 697 C CA . TYR A 1 91 ? 18.840 4.603 -22.173 1.00 84.44 91 TYR A CA 1
ATOM 698 C C . TYR A 1 91 ? 19.669 3.762 -21.187 1.00 84.44 91 TYR A C 1
ATOM 700 O O . TYR A 1 91 ? 19.816 2.556 -21.365 1.00 84.44 91 TYR A O 1
ATOM 708 N N . LYS A 1 92 ? 20.180 4.392 -20.121 1.00 82.56 92 LYS A N 1
ATOM 709 C CA . LYS A 1 92 ? 20.975 3.746 -19.065 1.00 82.56 92 LYS A CA 1
ATOM 710 C C . LYS A 1 92 ? 20.179 2.784 -18.185 1.00 82.56 92 LYS A C 1
ATOM 712 O O . LYS A 1 92 ? 20.799 2.008 -17.466 1.00 82.56 92 LYS A O 1
ATOM 717 N N . TYR A 1 93 ? 18.853 2.887 -18.180 1.00 79.94 93 TYR A N 1
ATOM 718 C CA . TYR A 1 93 ? 18.001 2.016 -17.380 1.00 79.94 93 TYR A CA 1
ATOM 719 C C . TYR A 1 93 ? 18.170 0.561 -17.835 1.00 79.94 93 TYR A C 1
ATOM 721 O O . TYR A 1 93 ? 18.267 0.300 -19.036 1.00 79.94 93 TYR A O 1
ATOM 729 N N . ALA A 1 94 ? 18.262 -0.369 -16.887 1.00 80.31 94 ALA A N 1
ATOM 730 C CA . ALA A 1 94 ? 18.436 -1.783 -17.199 1.00 80.31 94 ALA A CA 1
ATOM 731 C C . ALA A 1 94 ? 17.199 -2.321 -17.929 1.00 80.31 94 ALA A C 1
ATOM 733 O O . ALA A 1 94 ? 16.076 -1.978 -17.581 1.00 80.31 94 ALA A O 1
ATOM 734 N N . GLU A 1 95 ? 17.415 -3.129 -18.960 1.00 86.00 95 GLU A N 1
ATOM 735 C CA . GLU A 1 95 ? 16.329 -3.810 -19.668 1.00 86.00 95 GLU A CA 1
ATOM 736 C C . GLU A 1 95 ? 16.057 -5.128 -18.952 1.00 86.00 95 GLU A C 1
ATOM 738 O O . GLU A 1 95 ? 17.006 -5.833 -18.597 1.00 86.00 95 GLU A O 1
ATOM 743 N N . THR A 1 96 ? 14.786 -5.421 -18.701 1.00 82.25 96 THR A N 1
ATOM 744 C CA . THR A 1 96 ? 14.315 -6.704 -18.173 1.00 82.25 96 THR A CA 1
ATOM 745 C C . THR A 1 96 ? 13.306 -7.287 -19.147 1.00 82.25 96 THR A C 1
ATOM 747 O O . THR A 1 96 ? 12.683 -6.545 -19.897 1.00 82.25 96 THR A O 1
ATOM 750 N N . GLU A 1 97 ? 13.143 -8.605 -19.153 1.00 83.69 97 GLU A N 1
ATOM 751 C CA . GLU A 1 97 ? 12.189 -9.246 -20.067 1.00 83.69 97 GLU A CA 1
ATOM 752 C C . GLU A 1 97 ? 10.739 -9.026 -19.626 1.00 83.69 97 GLU A C 1
ATOM 754 O O . GLU A 1 97 ? 9.854 -9.017 -20.459 1.00 83.69 97 GLU A O 1
ATOM 759 N N . GLY A 1 98 ? 10.498 -8.712 -18.356 1.00 87.31 98 GLY A N 1
ATOM 760 C CA . GLY A 1 98 ? 9.168 -8.485 -17.800 1.00 87.31 98 GLY A CA 1
ATOM 761 C C . GLY A 1 98 ? 9.254 -8.395 -16.281 1.00 87.31 98 GLY A C 1
ATOM 762 O O . GLY A 1 98 ? 10.330 -8.118 -15.733 1.00 87.31 98 GLY A O 1
ATOM 763 N N . TYR A 1 99 ? 8.149 -8.695 -15.599 1.00 89.81 99 TYR A N 1
ATOM 764 C CA . TYR A 1 99 ? 8.119 -8.833 -14.140 1.00 89.81 99 TYR A CA 1
ATOM 765 C C . TYR A 1 99 ? 8.561 -10.209 -13.622 1.00 89.81 99 TYR A C 1
ATOM 767 O O . TYR A 1 99 ? 8.601 -10.395 -12.409 1.00 89.81 99 TYR A O 1
ATOM 775 N N . GLY A 1 100 ? 8.963 -11.143 -14.495 1.00 87.38 100 GLY A N 1
ATOM 776 C CA . GLY A 1 100 ? 9.400 -12.492 -14.100 1.00 87.38 100 GLY A CA 1
ATOM 777 C C . GLY A 1 100 ? 10.494 -12.504 -13.025 1.00 87.38 100 GLY A C 1
ATOM 778 O O . GLY A 1 100 ? 10.424 -13.292 -12.092 1.00 87.38 100 GLY A O 1
ATOM 779 N N . PHE A 1 101 ? 11.413 -11.532 -13.047 1.00 84.00 101 PHE A N 1
ATOM 780 C CA . PHE A 1 101 ? 12.457 -11.414 -12.019 1.00 84.00 101 PHE A CA 1
ATOM 781 C C . PHE A 1 101 ? 11.909 -11.182 -10.596 1.00 84.00 101 PHE A C 1
ATOM 783 O O . PHE A 1 101 ? 12.597 -11.482 -9.623 1.00 84.00 101 PHE A O 1
ATOM 790 N N . ILE A 1 102 ? 10.706 -10.607 -10.450 1.00 87.25 102 ILE A N 1
ATOM 791 C CA . ILE A 1 102 ? 10.041 -10.473 -9.146 1.00 87.25 102 ILE A CA 1
ATOM 792 C C . ILE A 1 102 ? 9.534 -11.833 -8.683 1.00 87.25 102 ILE A C 1
ATOM 794 O O . ILE A 1 102 ? 9.720 -12.148 -7.513 1.00 87.25 102 ILE A O 1
ATOM 798 N N . ALA A 1 103 ? 8.940 -12.625 -9.580 1.00 89.56 103 ALA A N 1
ATOM 799 C CA . ALA A 1 103 ? 8.496 -13.982 -9.272 1.00 89.56 103 ALA A CA 1
ATOM 800 C C . ALA A 1 103 ? 9.688 -14.856 -8.856 1.00 89.56 103 ALA A C 1
ATOM 802 O O . ALA A 1 103 ? 9.669 -15.444 -7.779 1.00 89.56 103 ALA A O 1
ATOM 803 N N . ASP A 1 104 ? 10.771 -14.828 -9.641 1.00 88.06 104 ASP A N 1
ATOM 804 C CA . ASP A 1 104 ? 12.008 -15.560 -9.348 1.00 88.06 104 ASP A CA 1
ATOM 805 C C . ASP A 1 104 ? 12.565 -15.192 -7.965 1.00 88.06 104 ASP A C 1
ATOM 807 O O . ASP A 1 104 ? 12.884 -16.062 -7.160 1.00 88.06 104 ASP A O 1
ATOM 811 N N . MET A 1 105 ? 12.638 -13.893 -7.660 1.00 84.44 105 MET A N 1
ATOM 812 C CA . MET A 1 105 ? 13.145 -13.407 -6.376 1.00 84.44 105 MET A CA 1
ATOM 813 C C . MET A 1 105 ? 12.207 -13.749 -5.209 1.00 84.44 105 MET A C 1
ATOM 815 O O . MET A 1 105 ? 12.681 -14.078 -4.121 1.00 84.44 105 MET A O 1
ATOM 819 N N . ALA A 1 106 ? 10.891 -13.663 -5.411 1.00 87.62 106 ALA A N 1
ATOM 820 C CA . ALA A 1 106 ? 9.895 -14.009 -4.404 1.00 87.62 106 ALA A CA 1
ATOM 821 C C . ALA A 1 106 ? 9.968 -15.501 -4.040 1.00 87.62 106 ALA A C 1
ATOM 823 O O . ALA A 1 106 ? 9.973 -15.823 -2.849 1.00 87.62 106 ALA A O 1
ATOM 824 N N . GLU A 1 107 ? 10.112 -16.385 -5.032 1.00 89.00 107 GLU A N 1
ATOM 825 C CA . GLU A 1 107 ? 10.234 -17.833 -4.822 1.00 89.00 107 GLU A CA 1
ATOM 826 C C . GLU A 1 107 ? 11.607 -18.250 -4.294 1.00 89.00 107 GLU A C 1
ATOM 828 O O . GLU A 1 107 ? 11.704 -19.120 -3.429 1.00 89.00 107 GLU A O 1
ATOM 833 N N . GLU A 1 108 ? 12.686 -17.599 -4.733 1.00 86.19 108 GLU A N 1
ATOM 834 C CA . GLU A 1 108 ? 14.023 -17.884 -4.210 1.00 86.19 108 GLU A CA 1
ATOM 835 C C . GLU A 1 108 ? 14.135 -17.543 -2.714 1.00 86.19 108 GLU A C 1
ATOM 837 O O . GLU A 1 108 ? 14.771 -18.264 -1.933 1.00 86.19 108 GLU A O 1
ATOM 842 N N . LEU A 1 109 ? 13.503 -16.448 -2.285 1.00 83.69 109 LEU A N 1
ATOM 843 C CA . LEU A 1 109 ? 13.543 -16.008 -0.892 1.00 83.69 109 LEU A CA 1
ATOM 844 C C . LEU A 1 109 ? 12.507 -16.733 -0.026 1.00 83.69 109 LEU A C 1
ATOM 846 O O . LEU A 1 109 ? 12.823 -17.134 1.102 1.00 83.69 109 LEU A O 1
ATOM 850 N N . PHE A 1 110 ? 11.283 -16.892 -0.529 1.00 87.00 110 PHE A N 1
ATOM 851 C CA . PHE A 1 110 ? 10.137 -17.412 0.214 1.00 87.00 110 PHE A CA 1
ATOM 852 C C . PHE A 1 110 ? 9.253 -18.289 -0.687 1.00 87.00 110 PHE A C 1
ATOM 854 O O . PHE A 1 110 ? 8.191 -17.841 -1.119 1.00 87.00 110 PHE A O 1
ATOM 861 N N . PRO A 1 111 ? 9.668 -19.541 -0.938 1.00 89.25 111 PRO A N 1
ATOM 862 C CA . PRO A 1 111 ? 8.977 -20.416 -1.875 1.00 89.25 111 PRO A CA 1
ATOM 863 C C . PRO A 1 111 ? 7.571 -20.774 -1.394 1.00 89.25 111 PRO A C 1
ATOM 865 O O . PRO A 1 111 ? 7.368 -21.018 -0.197 1.00 89.25 111 PRO A O 1
ATOM 868 N N . GLU A 1 112 ? 6.624 -20.827 -2.329 1.00 89.94 112 GLU A N 1
ATOM 869 C CA . GLU A 1 112 ? 5.214 -21.178 -2.110 1.00 89.94 112 GLU A CA 1
ATOM 870 C C . GLU A 1 112 ? 4.538 -20.322 -1.024 1.00 89.94 112 GLU A C 1
ATOM 872 O O . GLU A 1 112 ? 3.701 -20.796 -0.251 1.00 89.94 112 GLU A O 1
ATOM 877 N N . LYS A 1 113 ? 4.941 -19.050 -0.901 1.00 89.25 113 LYS A N 1
ATOM 878 C CA . LYS A 1 113 ? 4.360 -18.099 0.064 1.00 89.25 113 LYS A CA 1
ATOM 879 C C . LYS A 1 113 ? 3.509 -17.017 -0.572 1.00 89.25 113 LYS A C 1
ATOM 881 O O . LYS A 1 113 ? 2.977 -16.180 0.157 1.00 89.25 113 LYS A O 1
ATOM 886 N N . THR A 1 114 ? 3.355 -17.021 -1.889 1.00 89.38 114 THR A N 1
ATOM 887 C CA . THR A 1 114 ? 2.644 -15.967 -2.608 1.00 89.38 114 THR A CA 1
ATOM 888 C C . THR A 1 114 ? 1.142 -16.163 -2.509 1.00 89.38 114 THR A C 1
ATOM 890 O O . THR A 1 114 ? 0.626 -17.254 -2.712 1.00 89.38 114 THR A O 1
ATOM 893 N N . THR A 1 115 ? 0.431 -15.099 -2.150 1.00 87.94 115 THR A N 1
ATOM 894 C CA . THR A 1 115 ? -1.018 -15.140 -1.904 1.00 87.94 115 THR A CA 1
ATOM 895 C C . THR A 1 115 ? -1.805 -14.256 -2.845 1.00 87.94 115 THR A C 1
ATOM 897 O O . THR A 1 115 ? -2.978 -14.525 -3.073 1.00 87.94 115 THR A O 1
ATOM 900 N N . SER A 1 116 ? -1.197 -13.213 -3.403 1.00 87.00 116 SER A N 1
ATOM 901 C CA . SER A 1 116 ? -1.858 -12.384 -4.403 1.00 87.00 116 SER A CA 1
ATOM 902 C C . SER A 1 116 ? -0.870 -11.601 -5.254 1.00 87.00 116 SER A C 1
ATOM 904 O O . SER A 1 116 ? 0.250 -11.299 -4.832 1.00 87.00 116 SER A O 1
ATOM 906 N N . CYS A 1 117 ? -1.322 -11.218 -6.443 1.00 88.88 117 CYS A N 1
ATOM 907 C CA . CYS A 1 117 ? -0.684 -10.213 -7.273 1.00 88.88 117 CYS A CA 1
ATOM 908 C C . CYS A 1 117 ? -1.742 -9.208 -7.734 1.00 88.88 117 CYS A C 1
ATOM 910 O O . CYS A 1 117 ? -2.879 -9.567 -8.019 1.00 88.88 117 CYS A O 1
ATOM 912 N N . THR A 1 118 ? -1.391 -7.927 -7.776 1.00 88.00 118 THR A N 1
ATOM 913 C CA . THR A 1 118 ? -2.244 -6.873 -8.319 1.00 88.00 118 THR A CA 1
ATOM 914 C C . THR A 1 118 ? -1.481 -6.096 -9.374 1.00 88.00 118 THR A C 1
ATOM 916 O O . THR A 1 118 ? -0.426 -5.524 -9.095 1.00 88.00 118 THR A O 1
ATOM 919 N N . VAL A 1 119 ? -2.047 -6.049 -10.577 1.00 88.00 119 VAL A N 1
ATOM 920 C CA . VAL A 1 119 ? -1.557 -5.252 -11.701 1.00 88.00 119 VAL A CA 1
ATOM 921 C C . VAL A 1 119 ? -2.339 -3.945 -11.763 1.00 88.00 119 VAL A C 1
ATOM 923 O O . VAL A 1 119 ? -3.566 -3.945 -11.694 1.00 88.00 119 VAL A O 1
ATOM 926 N N . PHE A 1 120 ? -1.642 -2.819 -11.897 1.00 85.94 120 PHE A N 1
ATOM 927 C CA . PHE A 1 120 ? -2.276 -1.504 -11.991 1.00 85.94 120 PHE A CA 1
ATOM 928 C C . PHE A 1 120 ? -2.208 -0.959 -13.414 1.00 85.94 120 PHE A C 1
ATOM 930 O O . PHE A 1 120 ? -1.186 -1.095 -14.093 1.00 85.94 120 PHE A O 1
ATOM 937 N N . GLY A 1 121 ? -3.278 -0.268 -13.811 1.00 87.12 121 GLY A N 1
ATOM 938 C CA . GLY A 1 121 ? -3.379 0.370 -15.119 1.00 87.12 121 GLY A CA 1
ATOM 939 C C . GLY A 1 121 ? -3.332 -0.653 -16.247 1.00 87.12 121 GLY A C 1
ATOM 940 O O . GLY A 1 121 ? -4.126 -1.588 -16.263 1.00 87.12 121 GLY A O 1
ATOM 941 N N . VAL A 1 122 ? -2.410 -0.468 -17.187 1.00 90.19 122 VAL A N 1
ATOM 942 C CA . VAL A 1 122 ? -2.174 -1.383 -18.319 1.00 90.19 122 VAL A CA 1
ATOM 943 C C . VAL A 1 122 ? -1.000 -2.337 -18.065 1.00 90.19 122 VAL A C 1
ATOM 945 O O . VAL A 1 122 ? -0.572 -3.054 -18.969 1.00 90.19 122 VAL A O 1
ATOM 948 N N . GLY A 1 123 ? -0.471 -2.366 -16.838 1.00 89.56 123 GLY A N 1
ATOM 949 C CA . GLY A 1 123 ? 0.701 -3.159 -16.464 1.00 89.56 123 GLY A CA 1
ATOM 950 C C . GLY A 1 123 ? 1.899 -2.322 -16.035 1.00 89.56 123 GLY A C 1
ATOM 951 O O . GLY A 1 123 ? 2.990 -2.850 -15.870 1.00 89.56 123 GLY A O 1
ATOM 952 N N . GLU A 1 124 ? 1.755 -1.009 -15.860 1.00 91.38 124 GLU A N 1
ATOM 953 C CA . GLU A 1 124 ? 2.904 -0.162 -15.546 1.00 91.38 124 GLU A CA 1
ATOM 954 C C . GLU A 1 124 ? 3.414 -0.303 -14.106 1.00 91.38 124 GLU A C 1
ATOM 956 O O . GLU A 1 124 ? 4.521 0.160 -13.811 1.00 91.38 124 GLU A O 1
ATOM 961 N N . LYS A 1 125 ? 2.622 -0.903 -13.212 1.00 90.88 125 LYS A N 1
ATOM 962 C CA . LYS A 1 125 ? 2.975 -1.197 -11.819 1.00 90.88 125 LYS A CA 1
ATOM 963 C C . LYS A 1 125 ? 2.396 -2.545 -11.404 1.00 90.88 125 LYS A C 1
ATOM 965 O O . LYS A 1 125 ? 1.297 -2.895 -11.837 1.00 90.88 125 LYS A O 1
ATOM 970 N N . ILE A 1 126 ? 3.079 -3.218 -10.482 1.00 89.56 126 ILE A N 1
ATOM 971 C CA . ILE A 1 126 ? 2.567 -4.416 -9.810 1.00 89.56 126 ILE A CA 1
ATOM 972 C C . ILE A 1 126 ? 2.825 -4.373 -8.304 1.00 89.56 126 ILE A C 1
ATOM 974 O O . ILE A 1 126 ? 3.757 -3.705 -7.842 1.00 89.56 126 ILE A O 1
ATOM 978 N N . ALA A 1 127 ? 2.008 -5.118 -7.566 1.00 89.50 127 ALA A N 1
ATOM 979 C CA . ALA A 1 127 ? 2.208 -5.455 -6.164 1.00 89.50 127 ALA A CA 1
ATOM 980 C C . ALA A 1 127 ? 2.019 -6.970 -5.967 1.00 89.50 127 ALA A C 1
ATOM 982 O O . ALA A 1 127 ? 1.037 -7.517 -6.458 1.00 89.50 127 ALA A O 1
ATOM 983 N N . VAL A 1 128 ? 2.938 -7.651 -5.280 1.00 89.25 128 VAL A N 1
ATOM 984 C CA . VAL A 1 128 ? 2.888 -9.102 -5.010 1.00 89.25 128 VAL A CA 1
ATOM 985 C C . VAL A 1 128 ? 2.954 -9.331 -3.506 1.00 89.25 128 VAL A C 1
ATOM 987 O O . VAL A 1 128 ? 3.873 -8.837 -2.854 1.00 89.25 128 VAL A O 1
ATOM 990 N N . THR A 1 129 ? 2.007 -10.080 -2.948 1.00 89.44 129 THR A N 1
ATOM 991 C CA . THR A 1 129 ? 1.881 -10.285 -1.498 1.00 89.44 129 THR A CA 1
ATOM 992 C C . THR A 1 129 ? 2.279 -11.700 -1.103 1.00 89.44 129 THR A C 1
ATOM 994 O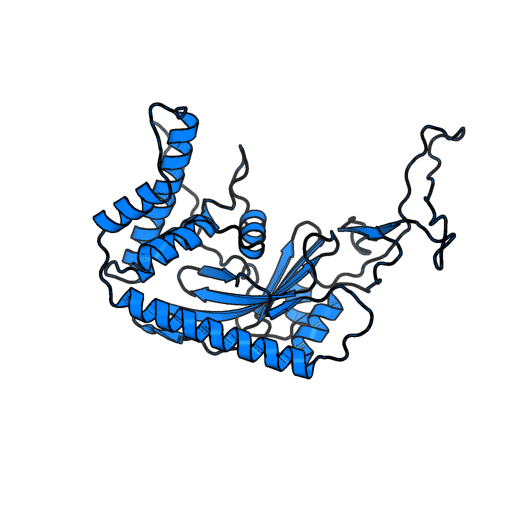 O . THR A 1 129 ? 1.813 -12.664 -1.712 1.00 89.44 129 THR A O 1
ATOM 997 N N . GLN A 1 130 ? 3.093 -11.840 -0.053 1.00 86.44 130 GLN A N 1
ATOM 998 C CA . GLN A 1 130 ? 3.476 -13.137 0.515 1.00 86.44 130 GLN A CA 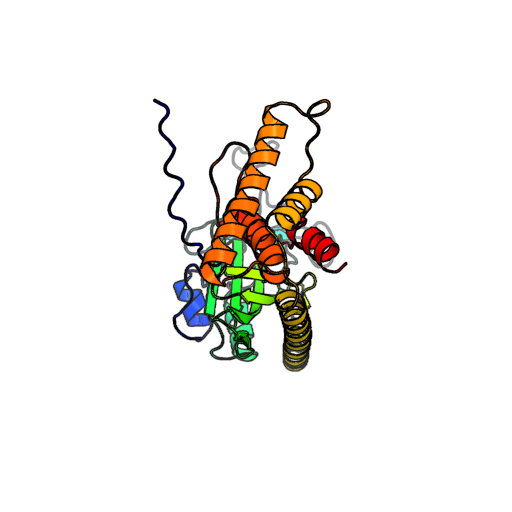1
ATOM 999 C C . GLN A 1 130 ? 3.172 -13.232 2.014 1.00 86.44 130 GLN A C 1
ATOM 1001 O O . GLN A 1 130 ? 3.374 -12.275 2.762 1.00 86.44 130 GLN A O 1
ATOM 1006 N N . GLU A 1 131 ? 2.738 -14.408 2.467 1.00 87.75 131 GLU A N 1
ATOM 1007 C CA . GLU A 1 131 ? 2.489 -14.717 3.881 1.00 87.75 131 GLU A CA 1
ATOM 1008 C C . GLU A 1 131 ? 3.690 -15.450 4.488 1.00 87.75 131 GLU A C 1
ATOM 1010 O O . GLU A 1 131 ? 3.899 -16.641 4.265 1.00 87.75 131 GLU A O 1
ATOM 1015 N N . LEU A 1 132 ? 4.508 -14.730 5.262 1.00 78.88 132 LEU A N 1
ATOM 1016 C CA . LEU A 1 132 ? 5.743 -15.285 5.835 1.00 78.88 132 LEU A CA 1
ATOM 1017 C C . LEU A 1 132 ? 5.593 -15.773 7.276 1.00 78.88 132 LEU A C 1
ATOM 1019 O O . LEU A 1 132 ? 6.349 -16.639 7.717 1.00 78.88 132 LEU A O 1
ATOM 1023 N N . ILE A 1 133 ? 4.657 -15.187 8.019 1.00 78.19 133 ILE A N 1
ATOM 1024 C CA . ILE A 1 133 ? 4.497 -15.376 9.461 1.00 78.19 133 ILE A CA 1
ATOM 1025 C C . ILE A 1 133 ? 3.092 -15.921 9.715 1.00 78.19 133 ILE A C 1
ATOM 1027 O O . ILE A 1 133 ? 2.144 -15.570 9.015 1.00 78.19 133 ILE A O 1
ATOM 1031 N N . ALA A 1 134 ? 2.957 -16.796 10.710 1.00 80.38 134 ALA A N 1
ATOM 1032 C CA . ALA A 1 134 ? 1.656 -17.316 11.106 1.00 80.38 134 ALA A CA 1
ATOM 1033 C C . ALA A 1 134 ? 0.720 -16.186 11.588 1.00 80.38 134 ALA A C 1
ATOM 1035 O O . ALA A 1 134 ? 1.191 -15.222 12.205 1.00 80.38 134 ALA A O 1
ATOM 1036 N N . PRO A 1 135 ? -0.598 -16.309 11.357 1.00 84.56 135 PRO A N 1
ATOM 1037 C CA . PRO A 1 135 ? -1.564 -15.362 11.891 1.00 84.56 135 PRO A CA 1
ATOM 1038 C C . PRO A 1 135 ? -1.505 -15.326 13.418 1.00 84.56 135 PRO A C 1
ATOM 1040 O O . PRO A 1 135 ? -1.311 -16.345 14.083 1.00 84.56 135 PRO A O 1
ATOM 1043 N N . THR A 1 136 ? -1.723 -14.142 13.978 1.00 83.88 136 THR A N 1
ATOM 1044 C CA . THR A 1 136 ? -1.904 -13.938 15.412 1.00 83.88 136 THR A CA 1
ATOM 1045 C C . THR A 1 136 ? -3.367 -13.647 15.704 1.00 83.88 136 THR A C 1
ATOM 1047 O O . THR A 1 136 ? -3.903 -12.628 15.271 1.00 83.88 136 THR A O 1
ATOM 1050 N N . ASP A 1 137 ? -3.996 -14.529 16.475 1.00 84.81 137 ASP A N 1
ATOM 1051 C CA . ASP A 1 137 ? -5.341 -14.326 17.008 1.00 84.81 137 ASP A CA 1
ATOM 1052 C C . ASP A 1 137 ? -5.290 -13.397 18.236 1.00 84.81 137 ASP A C 1
ATOM 1054 O O . ASP A 1 137 ? -4.519 -13.617 19.180 1.00 84.81 137 ASP A O 1
ATOM 1058 N N . LEU A 1 138 ? -6.088 -12.331 18.206 1.00 83.88 138 LEU A N 1
ATOM 1059 C CA . LEU A 1 138 ? -6.281 -11.385 19.306 1.00 83.88 138 LEU A CA 1
ATOM 1060 C C . LEU A 1 138 ? -7.496 -11.742 20.182 1.00 83.88 138 LEU A C 1
ATOM 1062 O O . LEU A 1 138 ? -7.839 -10.974 21.085 1.00 83.88 138 LEU A O 1
ATOM 1066 N N . GLY A 1 139 ? -8.164 -12.865 19.917 1.00 79.38 139 GLY A N 1
ATOM 1067 C CA . GLY A 1 139 ? -9.428 -13.271 20.526 1.00 79.38 139 GLY A CA 1
ATOM 1068 C C . GLY A 1 139 ? -10.645 -12.731 19.770 1.00 79.38 139 GLY A C 1
ATOM 1069 O O . GLY A 1 139 ? -10.554 -11.743 19.040 1.00 79.38 139 GLY A O 1
ATOM 1070 N N . ASP A 1 140 ? -11.799 -13.371 19.978 1.00 76.00 140 ASP A N 1
ATOM 1071 C CA . ASP A 1 140 ? -13.096 -13.016 19.369 1.00 76.00 140 ASP A CA 1
ATOM 1072 C C . ASP A 1 140 ? -13.113 -13.094 17.832 1.00 76.00 140 ASP A C 1
ATOM 1074 O O . ASP A 1 140 ? -13.895 -12.416 17.173 1.00 76.00 140 ASP A O 1
ATOM 1078 N N . GLY A 1 141 ? -12.227 -13.912 17.253 1.00 75.06 141 GLY A N 1
ATOM 1079 C CA . GLY A 1 141 ? -12.045 -14.005 15.805 1.00 75.06 141 GLY A CA 1
ATOM 1080 C C . GLY A 1 141 ? -11.256 -12.837 15.208 1.00 75.06 141 GLY A C 1
ATOM 1081 O O . GLY A 1 141 ? -11.062 -12.798 14.002 1.00 75.06 141 GLY A O 1
ATOM 1082 N N . ASP A 1 142 ? -10.754 -11.893 16.003 1.00 79.44 142 ASP A N 1
ATOM 1083 C CA . ASP A 1 142 ? -9.953 -10.782 15.495 1.00 79.44 142 ASP A CA 1
ATOM 1084 C C . ASP A 1 142 ? -8.511 -11.223 15.197 1.00 79.44 142 ASP A C 1
ATOM 1086 O O . ASP A 1 142 ? -7.678 -11.334 16.096 1.00 79.44 142 ASP A O 1
ATOM 1090 N N . VAL A 1 143 ? -8.214 -11.489 13.923 1.00 81.88 143 VAL A N 1
ATOM 1091 C CA . VAL A 1 143 ? -6.925 -12.045 13.491 1.00 81.88 143 VAL A CA 1
ATOM 1092 C C . VAL A 1 143 ? -6.096 -11.026 12.716 1.00 81.88 143 VAL A C 1
ATOM 1094 O O . VAL A 1 143 ? -6.544 -10.440 11.725 1.00 81.88 143 VAL A O 1
ATOM 1097 N N . ILE A 1 144 ? -4.838 -10.894 13.137 1.00 81.88 144 ILE A N 1
ATOM 1098 C CA . ILE A 1 144 ? -3.786 -10.171 12.428 1.00 81.88 144 ILE A CA 1
ATOM 1099 C C . ILE A 1 144 ? -2.935 -11.171 11.637 1.00 81.88 144 ILE A C 1
ATOM 1101 O O . ILE A 1 144 ? -2.331 -12.068 12.217 1.00 81.88 144 ILE A O 1
ATOM 1105 N N . GLN A 1 145 ? -2.837 -10.982 10.324 1.00 83.94 145 GLN A N 1
ATOM 1106 C CA . GLN A 1 145 ? -2.005 -11.750 9.404 1.00 83.94 145 GLN A CA 1
ATOM 1107 C C . GLN A 1 145 ? -0.846 -10.876 8.890 1.00 83.94 145 GLN A C 1
ATOM 1109 O O . GLN A 1 145 ? -1.044 -10.033 8.010 1.00 83.94 145 GLN A O 1
ATOM 1114 N N . PRO A 1 146 ? 0.380 -11.050 9.414 1.00 83.38 146 PRO A N 1
ATOM 1115 C CA . PRO A 1 146 ? 1.551 -10.390 8.857 1.00 83.38 146 PRO A CA 1
ATOM 1116 C C . PRO A 1 146 ? 1.920 -10.980 7.491 1.00 83.38 146 PRO A C 1
ATOM 1118 O O . PRO A 1 146 ? 1.918 -12.195 7.276 1.00 83.38 146 PRO A O 1
ATOM 1121 N N . GLN A 1 147 ? 2.262 -10.093 6.576 1.00 85.75 147 GLN A N 1
ATOM 1122 C CA . GLN A 1 147 ? 2.576 -10.324 5.175 1.00 85.75 147 GLN A CA 1
ATOM 1123 C C . GLN A 1 147 ? 3.767 -9.442 4.771 1.00 85.75 147 GLN A C 1
ATOM 1125 O O . GLN A 1 147 ? 4.208 -8.542 5.496 1.00 85.75 147 GLN A O 1
ATOM 1130 N N . ILE A 1 148 ? 4.294 -9.688 3.581 1.00 87.38 148 ILE A N 1
ATOM 1131 C CA . ILE A 1 148 ? 5.151 -8.736 2.880 1.00 87.38 148 ILE A CA 1
ATOM 1132 C C . ILE A 1 148 ? 4.548 -8.412 1.521 1.00 87.38 148 ILE A C 1
ATOM 1134 O O . ILE A 1 148 ? 3.856 -9.240 0.934 1.00 87.38 148 ILE A O 1
ATOM 1138 N N . CYS A 1 149 ? 4.825 -7.214 1.022 1.00 87.38 149 CYS A N 1
ATOM 1139 C CA . CYS A 1 149 ? 4.382 -6.745 -0.280 1.00 87.38 149 CYS A CA 1
ATOM 1140 C C . CYS A 1 149 ? 5.585 -6.274 -1.102 1.00 87.38 149 CYS A C 1
ATOM 1142 O O . CYS A 1 149 ? 6.275 -5.317 -0.738 1.00 87.38 149 CYS A O 1
ATOM 1144 N N . TRP A 1 150 ? 5.838 -6.962 -2.210 1.00 88.00 150 TRP A N 1
ATOM 1145 C CA . TRP A 1 150 ? 6.777 -6.554 -3.244 1.00 88.00 150 TRP A CA 1
ATOM 1146 C C . TRP A 1 150 ? 6.086 -5.562 -4.161 1.00 88.00 150 TRP A C 1
ATOM 1148 O O . TRP A 1 150 ? 5.035 -5.875 -4.708 1.00 88.00 150 TRP A O 1
ATOM 1158 N N . ILE A 1 151 ? 6.683 -4.398 -4.385 1.00 87.50 151 ILE A N 1
ATOM 1159 C CA . ILE A 1 151 ? 6.187 -3.438 -5.374 1.00 87.50 151 ILE A CA 1
ATOM 1160 C C . ILE A 1 151 ? 7.274 -3.124 -6.385 1.00 87.50 151 ILE A C 1
ATOM 1162 O O . ILE A 1 151 ? 8.458 -3.080 -6.047 1.00 87.50 151 ILE A O 1
ATOM 1166 N N . THR A 1 152 ? 6.879 -2.869 -7.626 1.00 88.06 152 THR A N 1
ATOM 1167 C CA . THR A 1 152 ? 7.779 -2.359 -8.664 1.00 88.06 152 THR A CA 1
ATOM 1168 C C . THR A 1 152 ? 6.985 -1.674 -9.775 1.00 88.06 152 THR A C 1
ATOM 1170 O O . THR A 1 152 ? 5.770 -1.860 -9.894 1.00 88.06 152 THR A O 1
ATOM 1173 N N . SER A 1 153 ? 7.651 -0.846 -10.585 1.00 88.75 153 SER A N 1
ATOM 1174 C CA . SER A 1 153 ? 7.008 -0.181 -11.711 1.00 88.75 153 SER A CA 1
ATOM 1175 C C . SER A 1 153 ? 7.914 0.095 -12.903 1.00 88.75 153 SER A C 1
ATOM 1177 O O . SER A 1 153 ? 9.100 0.403 -12.777 1.00 88.75 153 SER A O 1
ATOM 1179 N N . TYR A 1 154 ? 7.301 0.070 -14.084 1.00 88.88 154 TYR A N 1
ATOM 1180 C CA . TYR A 1 154 ? 7.912 0.501 -15.335 1.00 88.88 154 TYR A CA 1
ATOM 1181 C C . TYR A 1 154 ? 7.716 1.988 -15.621 1.00 88.88 154 TYR A C 1
ATOM 1183 O O . TYR A 1 154 ? 8.469 2.547 -16.409 1.00 88.88 154 TYR A O 1
ATOM 1191 N N . ASN A 1 155 ? 6.779 2.671 -14.967 1.00 85.06 155 ASN A N 1
ATOM 1192 C CA . ASN A 1 155 ? 6.608 4.122 -15.118 1.00 85.06 155 ASN A CA 1
ATOM 1193 C C . ASN A 1 155 ? 7.538 4.961 -14.214 1.00 85.06 155 ASN A C 1
ATOM 1195 O O . ASN A 1 155 ? 7.496 6.188 -14.259 1.00 85.06 155 ASN A O 1
ATOM 1199 N N . GLY A 1 156 ? 8.362 4.321 -13.373 1.00 78.81 156 GLY A N 1
ATOM 1200 C CA . GLY A 1 156 ? 9.288 4.992 -12.454 1.00 78.81 156 GLY A CA 1
ATOM 1201 C C . GLY A 1 156 ? 8.649 5.588 -11.193 1.00 78.81 156 GLY A C 1
ATOM 1202 O O . GLY A 1 156 ? 9.355 6.227 -10.414 1.00 78.81 156 GLY A O 1
ATOM 1203 N N . VAL A 1 157 ? 7.345 5.383 -10.978 1.00 81.75 157 VAL A N 1
ATOM 1204 C CA . VAL A 1 157 ? 6.634 5.792 -9.754 1.00 81.75 157 VAL A CA 1
ATOM 1205 C C . VAL A 1 157 ? 7.093 4.971 -8.546 1.00 81.75 157 VAL A C 1
ATOM 1207 O O . VAL A 1 157 ? 7.367 5.544 -7.491 1.00 81.75 157 VAL A O 1
ATOM 1210 N N . TRP A 1 158 ? 7.248 3.653 -8.701 1.00 80.50 158 TRP A N 1
ATOM 1211 C CA . TRP A 1 158 ? 7.733 2.762 -7.650 1.00 80.50 158 TRP A CA 1
ATOM 1212 C C . TRP A 1 158 ? 9.105 2.198 -8.008 1.00 80.50 158 TRP A C 1
ATOM 1214 O O . TRP A 1 158 ? 9.334 1.670 -9.093 1.00 80.50 158 TRP A O 1
ATOM 1224 N N . ALA A 1 159 ? 10.037 2.300 -7.064 1.00 80.88 159 ALA A N 1
ATOM 1225 C CA . ALA A 1 159 ? 11.248 1.493 -7.119 1.00 80.88 159 ALA A CA 1
ATOM 1226 C C . ALA A 1 159 ? 10.912 0.066 -6.676 1.00 80.88 159 ALA A C 1
ATOM 1228 O O . ALA A 1 159 ? 10.032 -0.102 -5.835 1.00 80.88 159 ALA A O 1
ATOM 1229 N N . THR A 1 160 ? 11.663 -0.924 -7.162 1.00 82.81 160 THR A N 1
ATOM 1230 C CA . THR A 1 160 ? 11.570 -2.285 -6.630 1.00 82.81 160 THR A CA 1
ATOM 1231 C C . THR A 1 160 ? 11.883 -2.278 -5.139 1.00 82.81 160 THR A C 1
ATOM 1233 O O . THR A 1 160 ? 12.987 -1.910 -4.714 1.00 82.81 160 THR A O 1
ATOM 1236 N N . ALA A 1 161 ? 10.882 -2.624 -4.341 1.00 82.31 161 ALA A N 1
ATOM 1237 C CA . ALA A 1 161 ? 10.953 -2.549 -2.896 1.00 82.31 161 ALA A CA 1
ATOM 1238 C C . ALA A 1 161 ? 10.063 -3.601 -2.238 1.00 82.31 161 ALA A C 1
ATOM 1240 O O . ALA A 1 161 ? 9.058 -4.019 -2.805 1.00 82.31 161 ALA A O 1
ATOM 1241 N N . VAL A 1 162 ? 10.445 -3.988 -1.024 1.00 84.31 162 VAL A N 1
ATOM 1242 C CA . VAL A 1 162 ? 9.680 -4.889 -0.160 1.00 84.31 162 VAL A CA 1
ATOM 1243 C C . VAL A 1 162 ? 9.210 -4.106 1.039 1.00 84.31 162 VAL A C 1
ATOM 1245 O O . VAL A 1 162 ? 10.024 -3.513 1.749 1.00 84.31 162 VAL A O 1
ATOM 1248 N N . TYR A 1 163 ? 7.914 -4.137 1.281 1.00 82.06 163 TYR A N 1
ATOM 1249 C CA . TYR A 1 163 ? 7.288 -3.578 2.462 1.00 82.06 163 TYR A CA 1
ATOM 1250 C C . TYR A 1 163 ? 6.785 -4.708 3.346 1.00 82.06 163 TYR A C 1
ATOM 1252 O O . TYR A 1 163 ? 6.380 -5.761 2.864 1.00 82.06 163 TYR A O 1
ATOM 1260 N N . ASP A 1 164 ? 6.814 -4.491 4.650 1.00 82.00 164 ASP A N 1
ATOM 1261 C CA . ASP A 1 164 ? 5.935 -5.207 5.558 1.00 82.00 164 ASP A CA 1
ATOM 1262 C C . ASP A 1 164 ? 4.499 -4.760 5.298 1.00 82.00 164 ASP A C 1
ATOM 1264 O O . ASP A 1 164 ? 4.218 -3.576 5.091 1.00 82.00 164 ASP A O 1
ATOM 1268 N N . LEU A 1 165 ? 3.600 -5.726 5.306 1.00 79.19 165 LEU A N 1
ATOM 1269 C CA . LEU A 1 165 ? 2.178 -5.504 5.195 1.00 79.19 165 LEU A CA 1
ATOM 1270 C C . LEU A 1 165 ? 1.521 -6.264 6.333 1.00 79.19 165 LEU A C 1
ATOM 1272 O O . LEU A 1 165 ? 1.791 -7.439 6.516 1.00 79.19 165 LEU A O 1
ATOM 1276 N N . THR A 1 166 ? 0.668 -5.625 7.116 1.00 74.50 166 THR A N 1
ATOM 1277 C CA . THR A 1 166 ? -0.115 -6.347 8.116 1.00 74.50 166 THR A CA 1
ATOM 1278 C C . THR A 1 166 ? -1.589 -6.237 7.794 1.00 74.50 166 THR A C 1
ATOM 1280 O O . THR A 1 166 ? -2.148 -5.143 7.759 1.00 74.50 166 THR A O 1
ATOM 1283 N N . GLU A 1 167 ? -2.205 -7.383 7.538 1.00 67.62 167 GLU A N 1
ATOM 1284 C CA . GLU A 1 167 ? -3.611 -7.514 7.195 1.00 67.62 167 GLU A CA 1
ATOM 1285 C C . GLU A 1 167 ? -4.419 -7.898 8.437 1.00 67.62 167 GLU A C 1
ATOM 1287 O O . GLU A 1 167 ? -4.095 -8.861 9.126 1.00 67.62 167 GLU A O 1
ATOM 1292 N N . ARG A 1 168 ? -5.497 -7.170 8.730 1.00 67.81 168 ARG A N 1
ATOM 1293 C CA . ARG A 1 168 ? -6.517 -7.616 9.691 1.00 67.81 168 ARG A CA 1
ATOM 1294 C C . ARG A 1 168 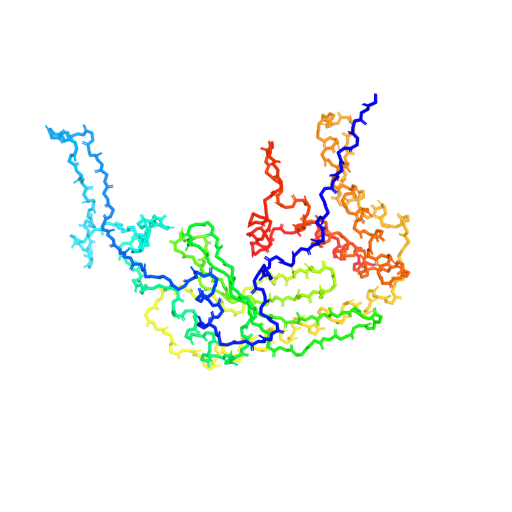? -7.624 -8.327 8.918 1.00 67.81 168 ARG A C 1
ATOM 1296 O O . ARG A 1 168 ? -8.366 -7.668 8.192 1.00 67.81 168 ARG A O 1
ATOM 1303 N N . LEU A 1 169 ? -7.732 -9.650 9.059 1.00 50.19 169 LEU A N 1
ATOM 1304 C CA . LEU A 1 169 ? -8.465 -10.515 8.116 1.00 50.19 169 LEU A CA 1
ATOM 1305 C C . LEU A 1 169 ? -9.955 -10.168 7.953 1.00 50.19 169 LEU A C 1
ATOM 1307 O O . LEU A 1 169 ? -10.501 -10.316 6.865 1.00 50.19 169 LEU A O 1
ATOM 1311 N N . PHE A 1 170 ? -10.607 -9.673 9.003 1.00 41.19 170 PHE A N 1
ATOM 1312 C CA . PHE A 1 170 ? -12.048 -9.395 8.992 1.00 41.19 170 PHE A CA 1
ATOM 1313 C C . PHE A 1 170 ? -12.404 -7.980 8.521 1.00 41.19 170 PHE A C 1
ATOM 1315 O O . PHE A 1 170 ? -13.374 -7.790 7.792 1.00 41.19 170 PHE A O 1
ATOM 1322 N N . CYS A 1 171 ? -11.611 -6.978 8.905 1.00 47.84 171 CYS A N 1
ATOM 1323 C CA . CYS A 1 171 ? -11.852 -5.581 8.512 1.00 47.84 171 CYS A CA 1
ATOM 1324 C C . CYS A 1 171 ? -11.157 -5.215 7.213 1.00 47.84 171 CYS A C 1
ATOM 1326 O O . CYS A 1 171 ? -11.421 -4.155 6.649 1.00 47.84 171 CYS A O 1
ATOM 1328 N N . GLN A 1 172 ? -10.273 -6.103 6.748 1.00 55.81 172 GLN A N 1
ATOM 1329 C CA . GLN A 1 172 ? -9.537 -5.965 5.499 1.00 55.81 172 GLN A CA 1
ATOM 1330 C C . GLN A 1 172 ? -8.710 -4.680 5.455 1.00 55.81 172 GLN A C 1
ATOM 1332 O O . GLN A 1 172 ? -8.491 -4.055 4.414 1.00 55.81 172 GLN A O 1
ATOM 1337 N N . ASN A 1 173 ? -8.282 -4.276 6.644 1.00 56.34 173 ASN A N 1
ATOM 1338 C CA . ASN A 1 173 ? -7.410 -3.155 6.888 1.00 56.34 173 ASN A CA 1
ATOM 1339 C C . ASN A 1 173 ? -5.990 -3.641 6.617 1.00 56.34 173 ASN A C 1
ATOM 1341 O O . ASN A 1 173 ? -5.524 -4.588 7.253 1.00 56.34 173 ASN A O 1
ATOM 1345 N N . GLN A 1 174 ? -5.328 -3.017 5.647 1.00 61.91 174 GLN A N 1
ATOM 1346 C CA . GLN A 1 174 ? -3.971 -3.368 5.247 1.00 61.91 174 GLN A CA 1
ATOM 1347 C C . GLN A 1 174 ? -3.023 -2.248 5.674 1.00 61.91 174 GLN A C 1
ATOM 1349 O O . GLN A 1 174 ? -3.090 -1.129 5.167 1.00 61.91 174 GLN A O 1
ATOM 1354 N N . LEU A 1 175 ? -2.162 -2.530 6.647 1.00 65.31 175 LEU A N 1
ATOM 1355 C CA . LEU A 1 175 ? -1.156 -1.600 7.152 1.00 65.31 175 LEU A CA 1
ATOM 1356 C C . LEU A 1 175 ? 0.164 -1.863 6.439 1.00 65.31 175 LEU A C 1
ATOM 1358 O O . LEU A 1 175 ? 0.841 -2.845 6.732 1.00 65.31 175 LEU A O 1
ATOM 1362 N N . ILE A 1 176 ? 0.509 -0.995 5.494 1.00 67.75 176 ILE A N 1
ATOM 1363 C CA . ILE A 1 176 ? 1.801 -1.030 4.811 1.00 67.75 176 ILE A CA 1
ATOM 1364 C C . ILE A 1 176 ? 2.791 -0.232 5.652 1.00 67.75 176 ILE A C 1
ATOM 1366 O O . ILE A 1 176 ? 2.481 0.864 6.123 1.00 67.75 176 ILE A O 1
ATOM 1370 N N . GLY A 1 177 ? 3.976 -0.786 5.888 1.00 58.84 177 GLY A N 1
ATOM 1371 C CA . GLY A 1 177 ? 4.967 -0.087 6.689 1.00 58.84 177 GLY A CA 1
ATOM 1372 C C . GLY A 1 177 ? 5.492 1.175 6.012 1.00 58.84 177 GLY A C 1
ATOM 1373 O O . GLY A 1 177 ? 5.679 1.263 4.797 1.00 58.84 177 GLY A O 1
ATOM 1374 N N . GLN A 1 178 ? 5.811 2.167 6.840 1.00 67.44 178 GLN A N 1
ATOM 1375 C CA . GLN A 1 178 ? 6.278 3.482 6.392 1.00 67.44 178 GLN A CA 1
ATOM 1376 C C . GLN A 1 178 ? 7.628 3.432 5.653 1.00 67.44 178 GLN A C 1
ATOM 1378 O O . GLN A 1 178 ? 7.919 4.275 4.802 1.00 67.44 178 GLN A O 1
ATOM 1383 N N . GLN A 1 179 ? 8.466 2.441 5.975 1.00 72.44 179 GLN A N 1
ATOM 1384 C CA . GLN A 1 179 ? 9.796 2.258 5.397 1.00 72.44 179 GLN A CA 1
ATOM 1385 C C . GLN A 1 179 ? 9.937 0.853 4.802 1.00 72.44 179 GLN A C 1
ATOM 1387 O O . GLN A 1 179 ? 9.619 -0.124 5.493 1.00 72.44 179 GLN A O 1
ATOM 1392 N N . PRO A 1 180 ? 10.451 0.734 3.564 1.00 69.31 180 PRO A N 1
ATOM 1393 C CA . PRO A 1 180 ? 10.678 -0.563 2.949 1.00 69.31 180 PRO A CA 1
ATOM 1394 C C . PRO A 1 180 ? 11.768 -1.337 3.700 1.00 69.31 180 PRO A C 1
ATOM 1396 O O . PRO A 1 180 ? 12.798 -0.772 4.069 1.00 69.31 180 PRO A O 1
ATOM 1399 N N . LEU A 1 181 ? 11.559 -2.643 3.864 1.00 73.88 181 LEU A N 1
ATOM 1400 C CA . LEU A 1 181 ? 12.554 -3.602 4.362 1.00 73.88 181 LEU A CA 1
ATOM 1401 C C . LEU A 1 181 ? 13.783 -3.627 3.454 1.00 73.88 181 LEU A C 1
ATOM 1403 O O . LEU A 1 181 ? 14.926 -3.683 3.906 1.00 73.88 181 LEU A O 1
ATOM 1407 N N . VAL A 1 182 ? 13.523 -3.572 2.149 1.00 73.62 182 VAL A N 1
ATOM 1408 C CA . VAL A 1 182 ? 14.530 -3.563 1.096 1.00 73.62 182 VAL A CA 1
ATOM 1409 C C . VAL A 1 182 ? 14.069 -2.602 0.012 1.00 73.62 182 VAL A C 1
ATOM 1411 O O . VAL A 1 182 ? 12.925 -2.659 -0.426 1.00 73.62 182 VAL A O 1
ATOM 1414 N N . LYS A 1 183 ? 14.962 -1.722 -0.445 1.00 72.62 183 LYS A N 1
ATOM 1415 C CA . LYS A 1 183 ? 14.719 -0.832 -1.584 1.00 72.62 183 LYS A CA 1
ATOM 1416 C C . LYS A 1 183 ? 15.935 -0.837 -2.486 1.00 72.62 183 LYS A C 1
ATOM 1418 O O . LYS A 1 183 ? 17.006 -0.383 -2.083 1.00 72.62 183 LYS A O 1
ATOM 1423 N N . VAL A 1 184 ? 15.767 -1.317 -3.710 1.00 66.38 184 VAL A N 1
ATOM 1424 C CA . VAL A 1 184 ? 16.871 -1.467 -4.657 1.00 66.38 184 VAL A CA 1
ATOM 1425 C C . VAL A 1 184 ? 16.509 -0.750 -5.950 1.00 66.38 184 VAL A C 1
ATOM 1427 O O . VAL A 1 184 ? 15.420 -0.897 -6.498 1.00 66.38 184 VAL A O 1
ATOM 1430 N N . LYS A 1 185 ? 17.430 0.079 -6.449 1.00 60.94 185 LYS A N 1
ATOM 1431 C CA . LYS A 1 185 ? 17.330 0.578 -7.825 1.00 60.94 185 LYS A CA 1
ATOM 1432 C C . LYS A 1 185 ? 17.720 -0.562 -8.753 1.00 60.94 185 LYS A C 1
ATOM 1434 O O . LYS A 1 185 ? 18.731 -1.202 -8.487 1.00 60.94 185 LYS A O 1
ATOM 1439 N N . HIS A 1 186 ? 16.991 -0.755 -9.849 1.00 53.09 186 HIS A N 1
ATOM 1440 C CA . HIS A 1 186 ? 17.350 -1.725 -10.887 1.00 53.09 186 HIS A CA 1
ATOM 1441 C C . HIS A 1 186 ? 18.819 -1.554 -11.310 1.00 53.09 186 HIS A C 1
ATOM 1443 O O . HIS A 1 186 ? 19.172 -0.635 -12.052 1.00 53.09 186 HIS A O 1
ATOM 1449 N N . THR A 1 187 ? 19.690 -2.422 -10.803 1.00 50.94 187 THR A N 1
ATOM 1450 C CA . THR A 1 187 ? 21.104 -2.517 -11.168 1.00 50.94 187 THR A CA 1
ATOM 1451 C C . THR A 1 187 ? 21.440 -3.992 -11.379 1.00 50.94 187 THR A C 1
ATOM 1453 O O . THR A 1 187 ? 20.699 -4.866 -10.942 1.00 50.94 187 THR A O 1
ATOM 1456 N N . LYS A 1 188 ? 22.523 -4.286 -12.104 1.00 46.06 188 LYS A N 1
ATOM 1457 C CA . LYS A 1 188 ? 22.837 -5.644 -12.583 1.00 46.06 188 LYS A CA 1
ATOM 1458 C C . LYS A 1 188 ? 23.275 -6.643 -11.499 1.00 46.06 188 LYS A C 1
ATOM 1460 O O . LYS A 1 188 ? 23.412 -7.813 -11.827 1.00 46.06 188 LYS A O 1
ATOM 1465 N N . ASN A 1 189 ? 23.482 -6.220 -10.251 1.00 47.41 189 ASN A N 1
ATOM 1466 C CA . ASN A 1 189 ? 24.053 -7.082 -9.214 1.00 47.41 189 ASN A CA 1
ATOM 1467 C C . ASN A 1 189 ? 23.015 -7.385 -8.126 1.00 47.41 189 ASN A C 1
ATOM 1469 O O . ASN A 1 189 ? 22.773 -6.554 -7.253 1.00 47.41 189 ASN A O 1
ATOM 1473 N N . HIS A 1 190 ? 22.443 -8.589 -8.196 1.00 51.88 190 HIS A N 1
ATOM 1474 C CA . HIS A 1 190 ? 21.486 -9.161 -7.242 1.00 51.88 190 HIS A CA 1
ATOM 1475 C C . HIS A 1 190 ? 22.149 -10.180 -6.279 1.00 51.88 190 HIS A C 1
ATOM 1477 O O . HIS A 1 190 ? 21.483 -11.061 -5.759 1.00 51.88 190 HIS A O 1
ATOM 1483 N N . ASP A 1 191 ? 23.452 -10.069 -5.990 1.00 46.12 191 ASP A N 1
ATOM 1484 C CA . ASP A 1 191 ? 24.213 -11.078 -5.214 1.00 46.12 191 ASP A CA 1
ATOM 1485 C C . ASP A 1 191 ? 24.031 -11.011 -3.670 1.00 46.12 191 ASP A C 1
ATOM 1487 O O . ASP A 1 191 ? 24.895 -11.455 -2.918 1.00 46.12 191 ASP A O 1
ATOM 1491 N N . ILE A 1 192 ? 22.929 -10.452 -3.149 1.00 55.31 192 ILE A N 1
ATOM 1492 C CA . ILE A 1 192 ? 22.724 -10.208 -1.695 1.00 55.31 192 ILE A CA 1
ATOM 1493 C C . ILE A 1 192 ? 21.452 -10.910 -1.172 1.00 55.31 192 ILE A C 1
ATOM 1495 O O . ILE A 1 192 ? 20.785 -10.452 -0.251 1.00 55.31 192 ILE A O 1
ATOM 1499 N N . LEU A 1 193 ? 21.082 -12.052 -1.749 1.00 60.16 193 LEU A N 1
ATOM 1500 C CA . LEU A 1 193 ? 19.794 -12.702 -1.471 1.00 60.16 193 LEU A CA 1
ATOM 1501 C C . LEU A 1 193 ? 19.654 -13.208 -0.024 1.00 60.16 193 LEU A C 1
ATOM 1503 O O . LEU A 1 193 ? 18.622 -12.980 0.603 1.00 60.16 193 LEU A O 1
ATOM 1507 N N . LEU A 1 194 ? 20.696 -13.811 0.565 1.00 50.25 194 LEU A N 1
ATOM 1508 C CA . LEU A 1 194 ? 20.622 -14.314 1.948 1.00 50.25 194 LEU A CA 1
ATOM 1509 C C . LEU A 1 194 ? 20.487 -13.180 2.975 1.00 50.25 194 LEU A C 1
ATOM 1511 O O . LEU A 1 194 ? 19.667 -13.256 3.886 1.00 50.25 194 LEU A O 1
ATOM 1515 N N . GLU A 1 195 ? 21.275 -12.118 2.826 1.00 62.88 195 GLU A N 1
ATOM 1516 C CA . GLU A 1 195 ? 21.206 -10.965 3.724 1.00 62.88 195 GLU A CA 1
ATOM 1517 C C . GLU A 1 195 ? 19.881 -10.208 3.545 1.00 62.88 195 GLU A C 1
ATOM 1519 O O . GLU A 1 195 ? 19.274 -9.790 4.529 1.00 62.88 195 GLU A O 1
ATOM 1524 N N . MET A 1 196 ? 19.374 -10.101 2.311 1.00 69.38 196 MET A N 1
ATOM 1525 C CA . MET A 1 196 ? 18.031 -9.579 2.048 1.00 69.38 196 MET A CA 1
ATOM 1526 C C . MET A 1 196 ? 16.956 -10.418 2.742 1.00 69.38 196 MET A C 1
ATOM 1528 O O . MET A 1 196 ? 16.098 -9.849 3.414 1.00 69.38 196 MET A O 1
ATOM 1532 N N . ARG A 1 197 ? 17.027 -11.753 2.652 1.00 68.25 197 ARG A N 1
ATOM 1533 C CA . ARG A 1 197 ? 16.081 -12.665 3.310 1.00 68.25 197 ARG A CA 1
ATOM 1534 C C . ARG A 1 197 ? 16.031 -12.447 4.819 1.00 68.25 197 ARG A C 1
ATOM 1536 O O . ARG A 1 197 ? 14.944 -12.310 5.377 1.00 68.25 197 ARG A O 1
ATOM 1543 N N . VAL A 1 198 ? 17.200 -12.398 5.465 1.00 64.62 198 VAL A N 1
ATOM 1544 C CA . VAL A 1 198 ? 17.313 -12.189 6.917 1.00 64.62 198 VAL A CA 1
ATOM 1545 C C . VAL A 1 198 ? 16.726 -10.836 7.307 1.00 64.62 198 VAL A C 1
ATOM 1547 O O . VAL A 1 198 ? 15.860 -10.789 8.175 1.00 64.62 198 VAL A O 1
ATOM 1550 N N . ARG A 1 199 ? 17.098 -9.751 6.613 1.00 76.00 199 ARG A N 1
ATOM 1551 C CA . ARG A 1 199 ? 16.559 -8.411 6.900 1.00 76.00 199 ARG A CA 1
ATOM 1552 C C . ARG A 1 199 ? 15.041 -8.333 6.726 1.00 76.00 199 ARG A C 1
ATOM 1554 O O . ARG A 1 199 ? 14.375 -7.674 7.522 1.00 76.00 199 ARG A O 1
ATOM 1561 N N . ILE A 1 200 ? 14.494 -8.983 5.694 1.00 78.19 200 ILE A N 1
ATOM 1562 C CA . ILE A 1 200 ? 13.046 -9.020 5.451 1.00 78.19 200 ILE A CA 1
ATOM 1563 C C . ILE A 1 200 ? 12.338 -9.737 6.603 1.00 78.19 200 ILE A C 1
ATOM 1565 O O . ILE A 1 200 ? 11.378 -9.197 7.148 1.00 78.19 200 ILE A O 1
ATOM 1569 N N . LEU A 1 201 ? 12.829 -10.914 7.004 1.00 79.06 201 LEU A N 1
ATOM 1570 C CA . LEU A 1 201 ? 12.243 -11.676 8.107 1.00 79.06 201 LEU A CA 1
ATOM 1571 C C . LEU A 1 201 ? 12.334 -10.921 9.435 1.00 79.06 201 LEU A C 1
ATOM 1573 O O . LEU A 1 201 ? 11.312 -10.730 10.087 1.00 79.06 201 LEU A O 1
ATOM 1577 N N . GLU A 1 202 ? 13.521 -10.448 9.818 1.00 80.50 202 GLU A N 1
ATOM 1578 C CA . GLU A 1 202 ? 13.725 -9.722 11.079 1.00 80.50 202 GLU A CA 1
ATOM 1579 C C . GLU A 1 202 ? 12.852 -8.464 11.155 1.00 80.50 202 GLU A C 1
ATOM 1581 O O . GLU A 1 202 ? 12.168 -8.235 12.154 1.00 80.50 202 GLU A O 1
ATOM 1586 N N . GLY A 1 203 ? 12.824 -7.663 10.086 1.00 78.62 203 GLY A N 1
ATOM 1587 C CA . GLY A 1 203 ? 12.035 -6.435 10.060 1.00 78.62 203 GLY A CA 1
ATOM 1588 C C . GLY A 1 203 ? 10.523 -6.670 9.969 1.00 78.62 203 GLY A C 1
ATOM 1589 O O . GLY A 1 203 ? 9.752 -5.841 10.458 1.00 78.62 203 GLY A O 1
ATOM 1590 N N . SER A 1 204 ? 10.081 -7.774 9.356 1.00 80.38 204 SER A N 1
ATOM 1591 C CA . SER A 1 204 ? 8.667 -8.171 9.336 1.00 80.38 204 SER A CA 1
ATOM 1592 C C . SER A 1 204 ? 8.218 -8.657 10.720 1.00 80.38 204 SER A C 1
ATOM 1594 O O . SER A 1 204 ? 7.210 -8.170 11.231 1.00 80.38 204 SER A O 1
ATOM 1596 N N . ILE A 1 205 ? 9.011 -9.513 11.379 1.00 81.38 205 ILE A N 1
ATOM 1597 C CA . ILE A 1 205 ? 8.726 -10.026 12.730 1.00 81.38 205 ILE A CA 1
ATOM 1598 C C . ILE A 1 205 ? 8.658 -8.882 13.742 1.00 81.38 205 ILE A C 1
ATOM 1600 O O . ILE A 1 205 ? 7.652 -8.744 14.434 1.00 81.38 205 ILE A O 1
ATOM 1604 N N . ALA A 1 206 ? 9.675 -8.015 13.791 1.00 82.19 206 ALA A N 1
ATOM 1605 C CA . ALA A 1 206 ? 9.730 -6.935 14.777 1.00 82.19 206 ALA A CA 1
ATOM 1606 C C . ALA A 1 206 ? 8.520 -5.984 14.684 1.00 82.19 206 ALA A C 1
ATOM 1608 O O . ALA A 1 206 ? 7.991 -5.518 15.699 1.00 82.19 206 ALA A O 1
ATOM 1609 N N . ARG A 1 207 ? 8.045 -5.699 13.464 1.00 78.25 207 ARG A N 1
ATOM 1610 C CA . ARG A 1 207 ? 6.869 -4.841 13.258 1.00 78.25 207 ARG A CA 1
ATOM 1611 C C . ARG A 1 207 ? 5.557 -5.549 13.552 1.00 78.25 207 ARG A C 1
ATOM 1613 O O . ARG A 1 207 ? 4.698 -4.940 14.188 1.00 78.25 207 ARG A O 1
ATOM 1620 N N . ALA A 1 208 ? 5.430 -6.822 13.182 1.00 81.25 208 ALA A N 1
ATOM 1621 C CA . ALA A 1 208 ? 4.279 -7.636 13.556 1.00 81.25 208 ALA A CA 1
ATOM 1622 C C . ALA A 1 208 ? 4.129 -7.717 15.085 1.00 81.25 208 ALA A C 1
ATOM 1624 O O . ALA A 1 208 ? 3.048 -7.462 15.609 1.00 81.25 208 ALA A O 1
ATOM 1625 N N . GLU A 1 209 ? 5.219 -7.979 15.812 1.00 84.94 209 GLU A N 1
ATOM 1626 C CA . GLU A 1 209 ? 5.223 -8.018 17.280 1.00 84.94 209 GLU A CA 1
ATOM 1627 C C . GLU A 1 209 ? 4.814 -6.675 17.899 1.00 84.94 209 GLU A C 1
ATOM 1629 O O . GLU A 1 209 ? 3.993 -6.638 18.819 1.00 84.94 209 GLU A O 1
ATOM 1634 N N . THR A 1 210 ? 5.338 -5.565 17.369 1.00 85.31 210 THR A N 1
ATOM 1635 C CA . THR A 1 210 ? 4.993 -4.212 17.834 1.00 85.31 210 THR A CA 1
ATOM 1636 C C . THR A 1 210 ? 3.502 -3.928 17.649 1.00 85.31 210 THR A C 1
ATOM 1638 O O . THR A 1 210 ? 2.834 -3.475 18.580 1.00 85.31 210 THR A O 1
ATOM 1641 N N . LEU A 1 211 ? 2.964 -4.239 16.468 1.00 84.62 211 LEU A N 1
ATOM 1642 C CA . LEU A 1 211 ? 1.558 -4.019 16.147 1.00 84.62 211 LEU A CA 1
ATOM 1643 C C . LEU A 1 211 ? 0.630 -4.917 16.972 1.00 84.62 211 LEU A C 1
ATOM 1645 O O . LEU A 1 211 ? -0.370 -4.436 17.494 1.00 84.62 211 LEU A O 1
ATOM 1649 N N . VAL A 1 212 ? 0.968 -6.198 17.144 1.00 86.88 212 VAL A N 1
ATOM 1650 C CA . VAL A 1 212 ? 0.207 -7.130 17.992 1.00 86.88 212 VAL A CA 1
ATOM 1651 C C . VAL A 1 212 ? 0.195 -6.659 19.444 1.00 86.88 212 VAL A C 1
ATOM 1653 O O . VAL A 1 212 ? -0.850 -6.694 20.093 1.00 86.88 212 VAL A O 1
ATOM 1656 N N . SER A 1 213 ? 1.338 -6.207 19.964 1.00 88.50 213 SER A N 1
ATOM 1657 C CA . SER A 1 213 ? 1.434 -5.671 21.325 1.00 88.50 213 SER A CA 1
ATOM 1658 C C . SER A 1 213 ? 0.526 -4.453 21.504 1.00 88.50 213 SER A C 1
ATOM 1660 O O . SER A 1 213 ? -0.289 -4.408 22.426 1.00 88.50 213 SER A O 1
ATOM 1662 N N . MET A 1 214 ? 0.590 -3.509 20.563 1.00 88.56 214 MET A N 1
ATOM 1663 C CA . MET A 1 214 ? -0.277 -2.332 20.535 1.00 88.56 214 MET A CA 1
ATOM 1664 C C . MET A 1 214 ? -1.760 -2.712 20.452 1.00 88.56 214 MET A C 1
ATOM 1666 O O . MET A 1 214 ? -2.568 -2.191 21.216 1.00 88.56 214 MET A O 1
ATOM 1670 N N . ALA A 1 215 ? -2.117 -3.651 19.572 1.00 88.81 215 ALA A N 1
ATOM 1671 C CA . ALA A 1 215 ? -3.488 -4.116 19.403 1.00 88.81 215 ALA A CA 1
ATOM 1672 C C . ALA A 1 215 ? -4.044 -4.728 20.693 1.00 88.81 215 ALA A C 1
ATOM 1674 O O . ALA A 1 215 ? -5.160 -4.402 21.090 1.00 88.81 215 ALA A O 1
ATOM 1675 N N . ARG A 1 216 ? -3.251 -5.547 21.397 1.00 90.38 216 ARG A N 1
ATOM 1676 C CA . ARG A 1 216 ? -3.629 -6.112 22.704 1.00 90.38 216 ARG A CA 1
ATOM 1677 C C . ARG A 1 216 ? -3.870 -5.017 23.742 1.00 90.38 216 ARG A C 1
ATOM 1679 O O . ARG A 1 216 ? -4.935 -4.981 24.346 1.00 90.38 216 ARG A O 1
ATOM 1686 N N . ILE A 1 217 ? -2.933 -4.075 23.873 1.00 90.81 217 ILE A N 1
ATOM 1687 C CA . ILE A 1 217 ? -3.055 -2.937 24.800 1.00 90.81 217 ILE A CA 1
ATOM 1688 C C . ILE A 1 217 ? -4.303 -2.097 24.493 1.00 90.81 217 ILE A C 1
ATOM 1690 O O . ILE A 1 217 ? -4.962 -1.607 25.407 1.00 90.81 217 ILE A O 1
ATOM 1694 N N . PHE A 1 218 ? -4.627 -1.907 23.215 1.00 92.19 218 PHE A N 1
ATOM 1695 C CA . PHE A 1 218 ? -5.788 -1.133 22.784 1.00 92.19 218 PHE A CA 1
ATOM 1696 C C . PHE A 1 218 ? -7.112 -1.893 22.940 1.00 92.19 218 PHE A C 1
ATOM 1698 O O . PHE A 1 218 ? -8.129 -1.253 23.213 1.00 92.19 218 PHE A O 1
ATOM 1705 N N . LYS A 1 219 ? -7.126 -3.226 22.784 1.00 90.69 219 LYS A N 1
ATOM 1706 C CA . LYS A 1 219 ? -8.319 -4.053 23.040 1.00 90.69 219 LYS A CA 1
ATOM 1707 C C . LYS A 1 219 ? -8.744 -3.978 24.508 1.00 90.69 219 LYS A C 1
ATOM 1709 O O . LYS A 1 219 ? -9.940 -3.911 24.772 1.00 90.69 219 LYS A O 1
ATOM 1714 N N . ASP A 1 220 ? -7.787 -3.892 25.430 1.00 90.81 220 ASP A N 1
ATOM 1715 C CA . ASP A 1 220 ? -8.049 -3.804 26.875 1.00 90.81 220 ASP A CA 1
ATOM 1716 C C . ASP A 1 220 ? -8.583 -2.430 27.333 1.00 90.81 220 ASP A C 1
ATOM 1718 O O . ASP A 1 220 ? -8.916 -2.242 28.504 1.00 90.81 220 ASP A O 1
ATOM 1722 N N . GLN A 1 221 ? -8.669 -1.448 26.430 1.00 93.44 221 GLN A N 1
ATOM 1723 C CA . GLN A 1 221 ? -9.094 -0.085 26.743 1.00 93.44 221 GLN A CA 1
ATOM 1724 C C . GLN A 1 221 ? -10.458 0.218 26.135 1.00 93.44 221 GLN A C 1
ATOM 1726 O O . GLN A 1 221 ? -10.572 0.484 24.935 1.00 93.44 221 GLN A O 1
ATOM 1731 N N . GLU A 1 222 ? -11.488 0.227 26.983 1.00 94.62 222 GLU A N 1
ATOM 1732 C CA . GLU A 1 222 ? -12.845 0.602 26.588 1.00 94.62 222 GLU A CA 1
ATOM 1733 C C . GLU A 1 222 ? -12.883 1.988 25.930 1.00 94.62 222 GLU A C 1
ATOM 1735 O O . GLU A 1 222 ? -12.210 2.936 26.347 1.00 94.62 222 GLU A O 1
ATOM 1740 N N . TYR A 1 223 ? -13.698 2.099 24.883 1.00 96.12 223 TYR A N 1
ATOM 1741 C CA . TYR A 1 223 ? -13.845 3.321 24.109 1.00 96.12 223 TYR A CA 1
ATOM 1742 C C . TYR A 1 223 ? -15.299 3.507 23.687 1.00 96.12 223 TYR A C 1
ATOM 1744 O O . TYR A 1 223 ? -15.895 2.676 22.999 1.00 96.12 223 TYR A O 1
ATOM 1752 N N . THR A 1 224 ? -15.891 4.603 24.144 1.00 96.44 224 THR A N 1
ATOM 1753 C CA . THR A 1 224 ? -17.320 4.882 23.998 1.00 96.44 224 THR A CA 1
ATOM 1754 C C . THR A 1 224 ? -17.643 5.559 22.670 1.00 96.44 224 THR A C 1
ATOM 1756 O O . THR A 1 224 ? -16.796 6.182 22.030 1.00 96.44 224 THR A O 1
ATOM 1759 N N . ASP A 1 225 ? -18.920 5.521 22.287 1.00 96.50 225 ASP A N 1
ATOM 1760 C CA . ASP A 1 225 ? -19.409 6.219 21.093 1.00 96.50 225 ASP A CA 1
ATOM 1761 C C . ASP A 1 225 ? -19.186 7.737 21.182 1.00 96.50 225 ASP A C 1
ATOM 1763 O O . ASP A 1 225 ? -18.944 8.391 20.168 1.00 96.50 225 ASP A O 1
ATOM 1767 N N . GLN A 1 226 ? -19.243 8.313 22.388 1.00 96.62 226 GLN A N 1
ATOM 1768 C CA . GLN A 1 226 ? -18.952 9.729 22.592 1.00 96.62 226 GLN A CA 1
ATOM 1769 C C . GLN A 1 226 ? -17.473 10.032 22.321 1.00 96.62 226 GLN A C 1
ATOM 1771 O O . GLN A 1 226 ? -17.183 10.915 21.516 1.00 96.62 226 GLN A O 1
ATOM 1776 N N . GLN A 1 227 ? -16.558 9.260 22.913 1.00 96.25 227 GLN A N 1
ATOM 1777 C CA . GLN A 1 227 ? -15.117 9.421 22.690 1.00 96.25 227 GLN A CA 1
ATOM 1778 C C . GLN A 1 227 ? -14.756 9.238 21.211 1.00 96.25 227 GLN A C 1
ATOM 1780 O O . GLN A 1 227 ? -13.995 10.025 20.653 1.00 96.25 227 GLN A O 1
ATOM 1785 N N . PHE A 1 228 ? -15.366 8.263 20.530 1.00 97.06 228 PHE A N 1
ATOM 1786 C CA . PHE A 1 228 ? -15.164 8.076 19.094 1.00 97.06 228 PHE A CA 1
ATOM 1787 C C . PHE A 1 228 ? -15.661 9.266 18.261 1.00 97.06 228 PHE A C 1
ATOM 1789 O O . PHE A 1 228 ? -15.007 9.687 17.305 1.00 97.06 228 PHE A O 1
ATOM 1796 N N . ASN A 1 229 ? -16.802 9.854 18.622 1.00 95.81 229 ASN A N 1
ATOM 1797 C CA . ASN A 1 229 ? -17.303 11.048 17.946 1.00 95.81 229 ASN A CA 1
ATOM 1798 C C . ASN A 1 229 ? -16.396 12.268 18.151 1.00 95.81 229 ASN A C 1
ATOM 1800 O O . ASN A 1 229 ? -16.226 13.055 17.213 1.00 95.81 229 ASN A O 1
ATOM 1804 N N . GLU A 1 230 ? -15.818 12.417 19.341 1.00 96.12 230 GLU A N 1
ATOM 1805 C CA . GLU A 1 230 ? -14.835 13.457 19.658 1.00 96.12 230 GLU A CA 1
ATOM 1806 C C . GLU A 1 230 ? -13.557 13.259 18.828 1.00 96.12 230 GLU A C 1
ATOM 1808 O O . GLU A 1 230 ? -13.164 14.179 18.108 1.00 96.12 230 GLU A O 1
ATOM 1813 N N . LEU A 1 231 ? -13.013 12.034 18.788 1.00 96.12 231 LEU A N 1
ATOM 1814 C CA . LEU A 1 231 ? -11.869 11.659 17.947 1.00 96.12 231 LEU A CA 1
ATOM 1815 C C . LEU A 1 231 ? -12.095 12.031 16.475 1.00 96.12 231 LEU A C 1
ATOM 1817 O O . LEU A 1 231 ? -11.278 12.713 15.861 1.00 96.12 231 LEU A O 1
ATOM 1821 N N . VAL A 1 232 ? -13.223 11.620 15.888 1.00 95.50 232 VAL A N 1
ATOM 1822 C CA . VAL A 1 232 ? -13.533 11.908 14.477 1.00 95.50 232 VAL A CA 1
ATOM 1823 C C . VAL A 1 232 ? -13.666 13.412 14.216 1.00 95.50 232 VAL A C 1
ATOM 1825 O O . VAL A 1 232 ? -13.273 13.890 13.150 1.00 95.50 232 VAL A O 1
ATOM 1828 N N . THR A 1 233 ? -14.204 14.164 15.176 1.00 94.19 233 THR A N 1
ATOM 1829 C CA . THR A 1 233 ? -14.342 15.623 15.063 1.00 94.19 233 THR A CA 1
ATOM 1830 C C . THR A 1 233 ? -12.983 16.316 15.123 1.00 94.19 233 THR A C 1
ATOM 1832 O O . THR A 1 233 ? -12.744 17.252 14.363 1.00 94.19 233 THR A O 1
ATOM 1835 N N . GLU A 1 234 ? -12.070 15.829 15.962 1.00 94.88 234 GLU A N 1
ATOM 1836 C CA . GLU A 1 234 ? -10.701 16.335 16.052 1.00 94.88 234 GLU A CA 1
ATOM 1837 C C . GLU A 1 234 ? -9.860 15.995 14.810 1.00 94.88 234 GLU A C 1
ATOM 1839 O O . GLU A 1 234 ? -9.087 16.829 14.317 1.00 94.88 234 GLU A O 1
ATOM 1844 N N . LEU A 1 235 ? -10.023 14.784 14.270 1.00 93.19 235 LEU A N 1
ATOM 1845 C CA . LEU A 1 235 ? -9.345 14.336 13.051 1.00 93.19 235 LEU A CA 1
ATOM 1846 C C . LEU A 1 235 ? -9.787 15.134 11.823 1.00 93.19 235 LEU A C 1
ATOM 1848 O O . LEU A 1 235 ? -8.966 15.477 10.970 1.00 93.19 235 LEU A O 1
ATOM 1852 N N . LEU A 1 236 ? -11.083 15.429 11.738 1.00 92.56 236 LEU A N 1
ATOM 1853 C CA . LEU A 1 236 ? -11.725 16.070 10.597 1.00 92.56 236 LEU A CA 1
ATOM 1854 C C . LEU A 1 236 ? -12.532 17.294 11.060 1.00 92.56 236 LEU A C 1
ATOM 1856 O O . LEU A 1 236 ? -13.765 17.255 11.013 1.00 92.56 236 LEU A O 1
ATOM 1860 N N . PRO A 1 237 ? -11.871 18.381 11.497 1.00 93.44 237 PRO A N 1
ATOM 1861 C CA . PRO A 1 237 ? -12.565 19.575 11.956 1.00 93.44 237 PRO A CA 1
ATOM 1862 C C . PRO A 1 237 ? -13.196 20.321 10.775 1.00 93.44 237 PRO A C 1
ATOM 1864 O O . PRO A 1 237 ? -12.705 20.268 9.644 1.00 93.44 237 PRO A O 1
ATOM 1867 N N . TYR A 1 238 ? -14.278 21.048 11.043 1.00 91.44 238 TYR A N 1
ATOM 1868 C CA . TYR A 1 238 ? -14.838 22.018 10.107 1.00 91.44 238 TYR A CA 1
ATOM 1869 C C . TYR A 1 238 ? -15.116 23.339 10.823 1.00 91.44 238 TYR A C 1
ATOM 1871 O O . TYR A 1 238 ? -15.489 23.346 11.995 1.00 91.44 238 TYR A O 1
ATOM 1879 N N . ASP A 1 239 ? -14.972 24.446 10.099 1.00 90.12 239 ASP A N 1
ATOM 1880 C CA . ASP A 1 239 ? -15.332 25.781 10.569 1.00 90.12 239 ASP A CA 1
ATOM 1881 C C . ASP A 1 239 ? -16.426 26.359 9.669 1.00 90.12 239 ASP A C 1
ATOM 1883 O O . ASP A 1 239 ? -16.205 26.657 8.495 1.00 90.12 239 ASP A O 1
ATOM 1887 N N . ALA A 1 240 ? -17.624 26.530 10.229 1.00 86.56 240 ALA A N 1
ATOM 1888 C CA . ALA A 1 240 ? -18.775 27.061 9.506 1.00 86.56 240 ALA A CA 1
ATOM 1889 C C . ALA A 1 240 ? -18.608 28.524 9.048 1.00 86.56 240 ALA A C 1
ATOM 1891 O O . ALA A 1 240 ? -19.364 28.978 8.191 1.00 86.56 240 ALA A O 1
ATOM 1892 N N . LYS A 1 241 ? -17.656 29.271 9.620 1.00 87.19 241 LYS A N 1
ATOM 1893 C CA . LYS A 1 241 ? -17.371 30.667 9.260 1.00 87.19 241 LYS A CA 1
ATOM 1894 C C . LYS A 1 241 ? -16.322 30.782 8.159 1.00 87.19 241 LYS A C 1
ATOM 1896 O O . LYS A 1 241 ? -16.384 31.725 7.376 1.00 87.19 241 LYS A O 1
ATOM 1901 N N . GLU A 1 242 ? -15.381 29.843 8.100 1.00 88.94 242 GLU A N 1
ATOM 1902 C CA . GLU A 1 242 ? -14.256 29.882 7.154 1.00 88.94 242 GLU A CA 1
ATOM 1903 C C . GLU A 1 242 ? -14.435 28.947 5.949 1.00 88.94 242 GLU A C 1
ATOM 1905 O O . GLU A 1 242 ? -13.759 29.105 4.931 1.00 88.94 242 GLU A O 1
ATOM 1910 N N . MET A 1 243 ? -15.355 27.982 6.027 1.00 91.38 243 MET A N 1
ATOM 1911 C CA . MET A 1 243 ? -15.568 26.980 4.984 1.00 91.38 243 MET A CA 1
ATOM 1912 C C . MET A 1 243 ? -16.876 27.204 4.226 1.00 91.38 243 MET A C 1
ATOM 1914 O O . MET A 1 243 ? -17.919 27.523 4.790 1.00 91.38 243 MET A O 1
ATOM 1918 N N . THR A 1 244 ? -16.841 26.956 2.918 1.00 92.44 244 THR A N 1
ATOM 1919 C CA . THR A 1 244 ? -18.055 26.891 2.093 1.00 92.44 244 THR A CA 1
ATOM 1920 C C . THR A 1 244 ? -18.909 25.679 2.469 1.00 92.44 244 THR A C 1
ATOM 1922 O O . THR A 1 244 ? -18.386 24.647 2.892 1.00 92.44 244 THR A O 1
ATOM 1925 N N . GLU A 1 245 ? -20.216 25.743 2.209 1.00 90.62 245 GLU A N 1
ATOM 1926 C CA . GLU A 1 245 ? -21.149 24.629 2.440 1.00 90.62 245 GLU A CA 1
ATOM 1927 C C . GLU A 1 245 ? -20.669 23.318 1.794 1.00 90.62 245 GLU A C 1
ATOM 1929 O O . GLU A 1 245 ? -20.701 22.252 2.405 1.00 90.62 245 GLU A O 1
ATOM 1934 N N . ARG A 1 246 ? -20.110 23.398 0.580 1.00 87.69 246 ARG A N 1
ATOM 1935 C CA . ARG A 1 246 ? -19.529 22.238 -0.107 1.00 87.69 246 ARG A CA 1
ATOM 1936 C C . ARG A 1 246 ? -18.354 21.631 0.663 1.00 87.69 246 ARG A C 1
ATOM 1938 O O . ARG A 1 246 ? -18.225 20.410 0.717 1.00 87.69 246 ARG A O 1
ATOM 1945 N N . GLN A 1 247 ? -17.470 22.460 1.214 1.00 88.12 247 GLN A N 1
ATOM 1946 C CA . GLN A 1 247 ? -16.331 21.981 1.997 1.00 88.12 247 GLN A CA 1
ATOM 1947 C C . GLN A 1 247 ? -16.794 21.354 3.315 1.00 88.12 247 GLN A C 1
ATOM 1949 O O . GLN A 1 247 ? -16.300 20.285 3.667 1.00 88.12 247 GLN A O 1
ATOM 1954 N N . ILE A 1 248 ? -17.775 21.962 3.985 1.00 89.81 248 ILE A N 1
ATOM 1955 C CA . ILE A 1 248 ? -18.387 21.418 5.204 1.00 89.81 248 ILE A CA 1
ATOM 1956 C C . ILE A 1 248 ? -19.018 20.054 4.908 1.00 89.81 248 ILE A C 1
ATOM 1958 O O . ILE A 1 248 ? -18.694 19.073 5.573 1.00 89.81 248 ILE A O 1
ATOM 1962 N N . ASN A 1 249 ? -19.825 19.947 3.850 1.00 88.62 249 ASN A N 1
ATOM 1963 C CA . ASN A 1 249 ? -20.459 18.689 3.452 1.00 88.62 249 ASN A CA 1
ATOM 1964 C C . ASN A 1 249 ? -19.432 17.592 3.143 1.00 88.62 249 ASN A C 1
ATOM 1966 O O . ASN A 1 249 ? -19.632 16.440 3.528 1.00 88.62 249 ASN A O 1
ATOM 1970 N N . ASN A 1 250 ? -18.302 17.932 2.515 1.00 87.69 250 ASN A N 1
ATOM 1971 C CA . ASN A 1 250 ? -17.218 16.973 2.290 1.00 87.69 250 ASN A CA 1
ATOM 1972 C C . ASN A 1 250 ? -16.608 16.467 3.606 1.00 87.69 250 ASN A C 1
ATOM 1974 O O . ASN A 1 250 ? -16.344 15.271 3.728 1.00 87.69 250 ASN A O 1
ATOM 1978 N N . VAL A 1 251 ? -16.380 17.350 4.584 1.00 90.75 251 VAL A N 1
ATOM 1979 C CA . VAL A 1 251 ? -15.874 16.953 5.908 1.00 90.75 251 VAL A CA 1
ATOM 1980 C C . VAL A 1 251 ? -16.888 16.066 6.624 1.00 90.75 251 VAL A C 1
ATOM 1982 O O . VAL A 1 251 ? -16.536 14.964 7.037 1.00 90.75 251 VAL A O 1
ATOM 1985 N N . LEU A 1 252 ? -18.153 16.487 6.694 1.00 91.44 252 LEU A N 1
ATOM 1986 C CA . LEU A 1 252 ? -19.225 15.727 7.341 1.00 91.44 252 LEU A CA 1
ATOM 1987 C C . LEU A 1 252 ? -19.413 14.342 6.711 1.00 91.44 252 LEU A C 1
ATOM 1989 O O . LEU A 1 252 ? -19.564 13.358 7.429 1.00 91.44 252 LEU A O 1
ATOM 1993 N N . THR A 1 253 ? -19.322 14.244 5.385 1.00 90.38 253 THR A N 1
ATOM 1994 C CA . THR A 1 253 ? -19.375 12.962 4.666 1.00 90.38 253 THR A CA 1
ATOM 1995 C C . THR A 1 253 ? -18.228 12.037 5.089 1.00 90.38 253 THR A C 1
ATOM 1997 O O . THR A 1 253 ? -18.438 10.855 5.347 1.00 90.38 253 THR A O 1
ATOM 2000 N N . ARG A 1 254 ? -17.002 12.563 5.214 1.00 90.06 254 ARG A N 1
ATOM 2001 C CA . ARG A 1 254 ? -15.848 11.775 5.680 1.00 90.06 254 ARG A CA 1
ATOM 2002 C C . ARG A 1 254 ? -16.007 11.343 7.138 1.00 90.06 254 ARG A C 1
ATOM 2004 O O . ARG A 1 254 ? -15.732 10.190 7.448 1.00 90.06 254 ARG A O 1
ATOM 2011 N N . GLN A 1 255 ? -16.512 12.224 8.006 1.00 93.88 255 GLN A N 1
ATOM 2012 C CA . GLN A 1 255 ? -16.836 11.867 9.391 1.00 93.88 255 GLN A CA 1
ATOM 2013 C C . GLN A 1 255 ? -17.881 10.742 9.457 1.00 93.88 255 GLN A C 1
ATOM 2015 O O . GLN A 1 255 ? -17.750 9.821 10.261 1.00 93.88 255 GLN A O 1
ATOM 2020 N N . GLN A 1 256 ? -18.907 10.790 8.600 1.00 92.25 256 GLN A N 1
ATOM 2021 C CA . GLN A 1 256 ? -19.921 9.739 8.507 1.00 92.25 256 GLN A CA 1
ATOM 2022 C C . GLN A 1 256 ? -19.324 8.392 8.089 1.00 92.25 256 GLN A C 1
ATOM 2024 O O . GLN A 1 256 ? -19.744 7.375 8.634 1.00 92.25 256 GLN A O 1
ATOM 2029 N N . TYR A 1 257 ? -18.326 8.358 7.198 1.00 90.12 257 TYR A N 1
ATOM 2030 C CA . TYR A 1 257 ? -17.634 7.105 6.869 1.00 90.12 257 TYR A CA 1
ATOM 2031 C C . TYR A 1 257 ? -16.916 6.502 8.076 1.00 90.12 257 TYR A C 1
ATOM 2033 O O . TYR A 1 257 ? -17.075 5.308 8.318 1.00 90.12 257 TYR A O 1
ATOM 2041 N N . CYS A 1 258 ? -16.205 7.311 8.868 1.00 92.44 258 CYS A N 1
ATOM 2042 C CA . CYS A 1 258 ? -15.552 6.830 10.090 1.00 92.44 258 CYS A CA 1
ATOM 2043 C C . CYS A 1 258 ? -16.575 6.304 11.110 1.00 92.44 258 CYS A C 1
ATOM 2045 O O . CYS A 1 258 ? -16.404 5.220 11.656 1.00 92.44 258 CYS A O 1
ATOM 2047 N N . ARG A 1 259 ? -17.679 7.033 11.330 1.00 93.56 259 ARG A N 1
ATOM 2048 C CA . ARG A 1 259 ? -18.766 6.602 12.233 1.00 93.56 259 ARG A CA 1
ATOM 2049 C C . ARG A 1 259 ? -19.445 5.323 11.750 1.00 93.56 259 ARG A C 1
ATOM 2051 O O . ARG A 1 259 ? -19.709 4.431 12.545 1.00 93.56 259 ARG A O 1
ATOM 2058 N N . GLY A 1 260 ? -19.702 5.213 10.448 1.00 90.50 260 GLY A N 1
ATOM 2059 C CA . GLY A 1 260 ? -20.263 4.005 9.848 1.00 90.50 260 GLY A CA 1
ATOM 2060 C C . GLY A 1 260 ? -19.344 2.794 10.013 1.00 90.50 260 GLY A C 1
ATOM 2061 O O . GLY A 1 260 ? -19.828 1.712 10.331 1.00 90.50 260 GLY A O 1
ATOM 2062 N N . ALA A 1 261 ? -18.031 2.978 9.848 1.00 89.81 261 ALA A N 1
ATOM 2063 C CA . ALA A 1 261 ? -17.044 1.932 10.101 1.00 89.81 261 ALA A CA 1
ATOM 2064 C C . ALA A 1 261 ? -17.024 1.517 11.581 1.00 89.81 261 ALA A C 1
ATOM 2066 O O . ALA A 1 261 ? -17.081 0.330 11.870 1.00 89.81 261 ALA A O 1
ATOM 2067 N N . TRP A 1 262 ? -17.071 2.470 12.515 1.00 93.50 262 TRP A N 1
ATOM 2068 C CA . TRP A 1 262 ? -17.126 2.190 13.956 1.00 93.50 262 TRP A CA 1
ATOM 2069 C C . TRP A 1 262 ? -18.310 1.316 14.370 1.00 93.50 262 TRP A C 1
ATOM 2071 O O . TRP A 1 262 ? -18.148 0.366 15.134 1.00 93.50 262 TRP A O 1
ATOM 2081 N N . TYR A 1 263 ? -19.503 1.591 13.839 1.00 91.12 263 TYR A N 1
ATOM 2082 C CA . TYR A 1 263 ? -20.663 0.752 14.134 1.00 91.12 263 TYR A CA 1
ATOM 2083 C C . TYR A 1 263 ? -20.509 -0.672 13.594 1.00 91.12 263 TYR A C 1
ATOM 2085 O O . TYR A 1 263 ? -20.929 -1.610 14.266 1.00 91.12 263 TYR A O 1
ATOM 2093 N N . LYS A 1 264 ? -19.880 -0.842 12.425 1.00 89.19 264 LYS A N 1
ATOM 2094 C CA . LYS A 1 264 ? -19.579 -2.169 11.869 1.00 89.19 264 LYS A CA 1
ATOM 2095 C C . LYS A 1 264 ? -18.555 -2.920 12.717 1.00 89.19 264 LYS A C 1
ATOM 2097 O O . LYS A 1 264 ? -18.783 -4.078 13.035 1.00 89.19 264 LYS A O 1
ATOM 2102 N N . GLU A 1 265 ? -17.486 -2.248 13.139 1.00 88.00 265 GLU A N 1
ATOM 2103 C CA . GLU A 1 265 ? -16.468 -2.814 14.036 1.00 88.00 265 GLU A CA 1
ATOM 2104 C C . GLU A 1 265 ? -17.093 -3.333 15.336 1.00 88.00 265 GLU A C 1
ATOM 2106 O O . GLU A 1 265 ? -16.858 -4.468 15.738 1.00 88.00 265 GLU A O 1
ATOM 2111 N N . LYS A 1 266 ? -17.958 -2.536 15.972 1.00 91.06 266 LYS A N 1
ATOM 2112 C CA . LYS A 1 266 ? -18.669 -2.965 17.185 1.00 91.06 266 LYS A CA 1
ATOM 2113 C C . LYS A 1 266 ? -19.659 -4.101 16.939 1.00 91.06 266 LYS A C 1
ATOM 2115 O O . LYS A 1 266 ? -19.866 -4.940 17.809 1.00 91.06 266 LYS A O 1
ATOM 2120 N N . GLN A 1 267 ? -20.322 -4.108 15.786 1.00 88.56 267 GLN A N 1
ATOM 2121 C CA . GLN A 1 267 ? -21.246 -5.185 15.443 1.00 88.56 267 GLN A CA 1
ATOM 2122 C C . GLN A 1 267 ? -20.512 -6.523 15.298 1.00 88.56 267 GLN A C 1
ATOM 2124 O O . GLN A 1 267 ? -21.057 -7.545 15.705 1.00 88.56 267 GLN A O 1
ATOM 2129 N N . GLU A 1 268 ? -19.299 -6.497 14.750 1.00 83.88 268 GLU A N 1
ATOM 2130 C CA . GLU A 1 268 ? -18.499 -7.694 14.495 1.00 83.88 268 GLU A CA 1
ATOM 2131 C C . GLU A 1 268 ? -17.742 -8.172 15.746 1.00 83.88 268 GLU A C 1
ATOM 2133 O O . GLU A 1 268 ? -17.815 -9.345 16.099 1.00 83.88 268 GLU A O 1
ATOM 2138 N N . PHE A 1 269 ? -17.066 -7.266 16.463 1.00 85.06 269 PHE A N 1
ATOM 2139 C CA . PHE A 1 269 ? -16.141 -7.619 17.556 1.00 85.06 269 PHE A CA 1
ATOM 2140 C C . PHE A 1 269 ? -16.639 -7.243 18.954 1.00 85.06 269 PHE A C 1
ATOM 2142 O O . PHE A 1 269 ? -15.918 -7.393 19.940 1.00 85.06 269 PHE A O 1
ATOM 2149 N N . GLY A 1 270 ? -17.869 -6.741 19.065 1.00 86.56 270 GLY A N 1
ATOM 2150 C CA . GLY A 1 270 ? -18.524 -6.472 20.340 1.00 86.56 270 GLY A CA 1
ATOM 2151 C C . GLY A 1 270 ? -18.295 -5.062 20.892 1.00 86.56 270 GLY A C 1
ATOM 2152 O O . GLY A 1 270 ? -18.533 -4.050 20.230 1.00 86.56 270 GLY A O 1
ATOM 2153 N N . ALA A 1 271 ? -17.954 -4.971 22.179 1.00 90.69 271 ALA A N 1
ATOM 2154 C CA . ALA A 1 271 ? -17.877 -3.687 22.870 1.00 90.69 271 ALA A CA 1
ATOM 2155 C C . ALA A 1 271 ? -16.775 -2.788 22.283 1.00 90.69 271 ALA A C 1
ATOM 2157 O O . ALA A 1 271 ? -15.704 -3.247 21.893 1.00 90.69 271 ALA A O 1
ATOM 2158 N N . GLY A 1 272 ? -17.050 -1.482 22.237 1.00 92.00 272 GLY A N 1
ATOM 2159 C CA . GLY A 1 272 ? -16.115 -0.501 21.700 1.00 92.00 272 GLY A CA 1
ATOM 2160 C C . GLY A 1 272 ? -14.832 -0.425 22.528 1.00 92.00 272 GLY A C 1
ATOM 2161 O O . GLY A 1 272 ? -14.882 -0.288 23.749 1.00 92.00 272 GLY A O 1
ATOM 2162 N N . ASN A 1 273 ? -13.688 -0.475 21.853 1.00 94.62 273 ASN A N 1
ATOM 2163 C CA . ASN A 1 273 ? -12.365 -0.298 22.445 1.00 94.62 273 ASN A CA 1
ATOM 2164 C C . ASN A 1 273 ? -11.470 0.528 21.506 1.00 94.62 273 ASN A C 1
ATOM 2166 O O . ASN A 1 273 ? -11.839 0.809 20.358 1.00 94.62 273 ASN A O 1
ATOM 2170 N N . ARG A 1 274 ? -10.295 0.946 21.990 1.00 94.75 274 ARG A N 1
ATOM 2171 C CA . ARG A 1 274 ? -9.374 1.788 21.205 1.00 94.75 274 ARG A CA 1
ATOM 2172 C C . ARG A 1 274 ? -8.878 1.091 19.935 1.00 94.75 274 ARG A C 1
ATOM 2174 O O . ARG A 1 274 ? -8.613 1.764 18.940 1.00 94.75 274 ARG A O 1
ATOM 2181 N N . TRP A 1 275 ? -8.805 -0.241 19.928 1.00 92.56 275 TRP A N 1
ATOM 2182 C CA . TRP A 1 275 ? -8.374 -1.010 18.757 1.00 92.56 275 TRP A CA 1
ATOM 2183 C C . TRP A 1 275 ? -9.415 -0.935 17.639 1.00 92.56 275 TRP A C 1
ATOM 2185 O O . TRP A 1 275 ? -9.079 -0.623 16.496 1.00 92.56 275 TRP A O 1
ATOM 2195 N N . LEU A 1 276 ? -10.692 -1.113 17.977 1.00 92.31 276 LEU A N 1
ATOM 2196 C CA . LEU A 1 276 ? -11.804 -0.933 17.043 1.00 92.31 276 LEU A CA 1
ATOM 2197 C C . LEU A 1 276 ? -11.901 0.518 16.549 1.00 92.31 276 LEU A C 1
ATOM 2199 O O . LEU A 1 276 ? -12.220 0.754 15.387 1.00 92.31 276 LEU A O 1
ATOM 2203 N N . ALA A 1 277 ? -11.579 1.500 17.398 1.00 93.88 277 ALA A N 1
ATOM 2204 C CA . ALA A 1 277 ? -11.609 2.913 17.024 1.00 93.88 277 ALA A CA 1
ATOM 2205 C C . ALA A 1 277 ? -10.535 3.239 15.977 1.00 93.88 277 ALA A C 1
ATOM 2207 O O . ALA A 1 277 ? -10.827 3.862 14.954 1.00 93.88 277 ALA A O 1
ATOM 2208 N N . PHE A 1 278 ? -9.306 2.767 16.201 1.00 92.88 278 PHE A N 1
ATOM 2209 C CA . PHE A 1 278 ? -8.219 2.892 15.234 1.00 92.88 278 PHE A CA 1
ATOM 2210 C C . PHE A 1 278 ? -8.592 2.242 13.893 1.00 92.88 278 PHE A C 1
ATOM 2212 O O . PHE A 1 278 ? -8.508 2.885 12.845 1.00 92.88 278 PHE A O 1
ATOM 2219 N N . ASN A 1 279 ? -9.088 1.001 13.930 1.00 89.19 279 ASN A N 1
ATOM 2220 C CA . ASN A 1 279 ? -9.472 0.258 12.731 1.00 89.19 279 ASN A CA 1
ATOM 2221 C C . ASN A 1 279 ? -10.649 0.887 11.975 1.00 89.19 279 ASN A C 1
ATOM 2223 O O . ASN A 1 279 ? -10.647 0.883 10.746 1.00 89.19 279 ASN A O 1
ATOM 2227 N N . ALA A 1 280 ? -11.608 1.498 12.672 1.00 90.88 280 ALA A N 1
ATOM 2228 C CA . ALA A 1 280 ? -12.704 2.222 12.038 1.00 90.88 280 ALA A CA 1
ATOM 2229 C C . ALA A 1 280 ? -12.210 3.431 11.227 1.00 90.88 280 ALA A C 1
ATOM 2231 O O . ALA A 1 280 ? -12.668 3.660 10.104 1.00 90.88 280 ALA A O 1
ATOM 2232 N N . VAL A 1 281 ? -11.276 4.213 11.781 1.00 91.25 281 VAL A N 1
ATOM 2233 C CA . VAL A 1 281 ? -10.689 5.365 11.078 1.00 91.25 281 VAL A CA 1
ATOM 2234 C C . VAL A 1 281 ? -9.840 4.897 9.904 1.00 91.25 281 VAL A C 1
ATOM 2236 O O . VAL A 1 281 ? -9.998 5.410 8.795 1.00 91.25 281 VAL A O 1
ATOM 2239 N N . GLN A 1 282 ? -8.974 3.914 10.140 1.00 86.62 282 GLN A N 1
ATOM 2240 C CA . GLN A 1 282 ? -8.079 3.358 9.134 1.00 86.62 282 GLN A CA 1
ATOM 2241 C C . GLN A 1 282 ? -8.881 2.770 7.963 1.00 86.62 282 GLN A C 1
ATOM 2243 O O . GLN A 1 282 ? -8.671 3.162 6.812 1.00 86.62 282 GLN A O 1
ATOM 2248 N N . GLY A 1 283 ? -9.883 1.940 8.256 1.00 82.44 283 GLY A N 1
ATOM 2249 C CA . GLY A 1 283 ? -10.721 1.313 7.244 1.00 82.44 283 GLY A CA 1
ATOM 2250 C C . GLY A 1 283 ? -11.541 2.341 6.470 1.00 82.44 283 GLY A C 1
ATOM 2251 O O . GLY A 1 283 ? -11.617 2.286 5.243 1.00 82.44 283 GLY A O 1
ATOM 2252 N N . ALA A 1 284 ? -12.103 3.354 7.139 1.00 86.25 284 ALA A N 1
ATOM 2253 C CA . ALA A 1 284 ? -12.794 4.442 6.449 1.00 86.25 284 ALA A CA 1
ATOM 2254 C C . ALA A 1 284 ? -11.852 5.238 5.531 1.00 86.25 284 ALA A C 1
ATOM 2256 O O . ALA A 1 284 ? -12.227 5.575 4.401 1.00 86.25 284 ALA A O 1
ATOM 2257 N N . GLU A 1 285 ? -10.631 5.525 5.989 1.00 86.00 285 GLU A N 1
ATOM 2258 C CA . GLU A 1 285 ? -9.639 6.245 5.202 1.00 86.00 285 GLU A CA 1
ATOM 2259 C C . GLU A 1 285 ? -9.268 5.480 3.935 1.00 86.00 285 GLU A C 1
ATOM 2261 O O . GLU A 1 285 ? -9.384 6.024 2.832 1.00 86.00 285 GLU A O 1
ATOM 2266 N N . GLN A 1 286 ? -8.894 4.213 4.076 1.00 77.75 286 GLN A N 1
ATOM 2267 C CA . GLN A 1 286 ? -8.457 3.414 2.945 1.00 77.75 286 GLN A CA 1
ATOM 2268 C C . GLN A 1 286 ? -9.632 3.073 2.011 1.00 77.75 286 GLN A C 1
ATOM 2270 O O . GLN A 1 286 ? -9.547 3.292 0.801 1.00 77.75 286 GLN A O 1
ATOM 2275 N N . HIS A 1 287 ? -10.770 2.614 2.547 1.00 73.75 287 HIS A N 1
ATOM 2276 C CA . HIS A 1 287 ? -11.856 2.036 1.739 1.00 73.75 287 HIS A CA 1
ATOM 2277 C C . HIS A 1 287 ? -12.861 3.055 1.212 1.00 73.75 287 HIS A C 1
ATOM 2279 O O . HIS A 1 287 ? -13.582 2.767 0.262 1.00 73.75 287 HIS A O 1
ATOM 2285 N N . ARG A 1 288 ? -12.971 4.247 1.810 1.00 78.00 288 ARG A N 1
ATOM 2286 C CA . ARG A 1 288 ? -14.033 5.209 1.444 1.00 78.00 288 ARG A CA 1
ATOM 2287 C C . ARG A 1 288 ? -13.514 6.606 1.131 1.00 78.00 288 ARG A C 1
ATOM 2289 O O . ARG A 1 288 ? -14.099 7.286 0.283 1.00 78.00 288 ARG A O 1
ATOM 2296 N N . ILE A 1 289 ? -12.426 7.036 1.767 1.00 82.06 289 ILE A N 1
ATOM 2297 C CA . ILE A 1 289 ? -11.892 8.397 1.612 1.00 82.06 289 ILE A CA 1
ATOM 2298 C C . ILE A 1 289 ? -10.840 8.455 0.498 1.00 82.06 289 ILE A C 1
ATOM 2300 O O . ILE A 1 289 ? -10.944 9.298 -0.396 1.00 82.06 289 ILE A O 1
ATOM 2304 N N . ASN A 1 290 ? -9.855 7.557 0.504 1.00 79.25 290 ASN A N 1
ATOM 2305 C CA . ASN A 1 290 ? -8.708 7.632 -0.400 1.00 79.25 290 ASN A CA 1
ATOM 2306 C C . ASN A 1 290 ? -9.050 7.311 -1.862 1.00 79.25 290 ASN A C 1
ATOM 2308 O O . ASN A 1 290 ? -8.471 7.928 -2.762 1.00 79.25 290 ASN A O 1
ATOM 2312 N N . GLY A 1 291 ? -10.035 6.446 -2.116 1.00 68.06 291 GLY A N 1
ATOM 2313 C CA . GLY A 1 291 ? -10.433 6.053 -3.474 1.00 68.06 291 GLY A CA 1
ATOM 2314 C C . GLY A 1 291 ? -11.304 7.052 -4.240 1.00 68.06 291 GLY A C 1
ATOM 2315 O O . GLY A 1 291 ? -11.551 6.847 -5.427 1.00 68.06 291 GLY A O 1
ATOM 2316 N N . ARG A 1 292 ? -11.782 8.144 -3.626 1.00 69.00 292 ARG A N 1
ATOM 2317 C CA . ARG A 1 292 ? -12.645 9.115 -4.327 1.00 69.00 292 ARG A CA 1
ATOM 2318 C C . ARG A 1 292 ? -11.833 10.137 -5.123 1.00 69.00 292 ARG A C 1
ATOM 2320 O O . ARG A 1 292 ? -10.954 10.818 -4.593 1.00 69.00 292 ARG A O 1
ATOM 2327 N N . THR A 1 293 ? -12.155 10.275 -6.408 1.00 59.22 293 THR A N 1
ATOM 2328 C CA . THR A 1 293 ? -11.602 11.309 -7.294 1.00 59.22 293 THR A CA 1
ATOM 2329 C C . THR A 1 293 ? -12.451 12.580 -7.254 1.00 59.22 293 THR A C 1
ATOM 2331 O O . THR A 1 293 ? -13.636 12.566 -6.918 1.00 59.22 293 THR A O 1
ATOM 2334 N N . ARG A 1 294 ? -11.848 13.732 -7.575 1.00 54.72 294 ARG A N 1
ATOM 2335 C CA . ARG A 1 294 ? -12.559 15.017 -7.586 1.00 54.72 294 ARG A CA 1
ATOM 2336 C C . ARG A 1 294 ? -13.663 14.993 -8.652 1.00 54.72 294 ARG A C 1
ATOM 2338 O O . ARG A 1 294 ? -13.360 15.065 -9.834 1.00 54.72 294 ARG A O 1
ATOM 2345 N N . GLY A 1 295 ? -14.923 14.947 -8.215 1.00 55.56 295 GLY A N 1
ATOM 2346 C CA . GLY A 1 295 ? -16.094 14.946 -9.103 1.00 55.56 295 GLY A CA 1
ATOM 2347 C C . GLY A 1 295 ? -16.414 13.594 -9.749 1.00 55.56 295 GLY A C 1
ATOM 2348 O O . GLY A 1 295 ? -17.208 13.570 -10.681 1.00 55.56 295 GLY A O 1
ATOM 2349 N N . GLY A 1 296 ? -15.807 12.501 -9.276 1.00 62.47 296 GLY A N 1
ATOM 2350 C CA . GLY A 1 296 ? -16.022 11.150 -9.794 1.00 62.47 296 GLY A CA 1
ATOM 2351 C C . GLY A 1 296 ? -16.426 10.147 -8.713 1.00 62.47 296 GLY A C 1
ATOM 2352 O O . GLY A 1 296 ? -16.525 10.482 -7.529 1.00 62.47 296 GLY A O 1
ATOM 2353 N N . GLY A 1 297 ? -16.668 8.911 -9.150 1.00 66.12 297 GLY A N 1
ATOM 2354 C CA . GLY A 1 297 ? -16.968 7.775 -8.283 1.00 66.12 297 GLY A CA 1
ATOM 2355 C C . GLY A 1 297 ? -15.757 7.275 -7.489 1.00 66.12 297 GLY A C 1
ATOM 2356 O O . GLY A 1 297 ? -14.667 7.855 -7.505 1.00 66.12 297 GLY A O 1
ATOM 2357 N N . TYR A 1 298 ? -15.965 6.184 -6.759 1.00 70.38 298 TYR A N 1
ATOM 2358 C CA . TYR A 1 298 ? -14.895 5.478 -6.063 1.00 70.38 298 TYR A CA 1
ATOM 2359 C C . TYR A 1 298 ? -14.038 4.675 -7.057 1.00 70.38 298 TYR A C 1
ATOM 2361 O O . TYR A 1 298 ? -14.573 4.035 -7.957 1.00 70.38 298 TYR A O 1
ATOM 2369 N N . HIS A 1 299 ? -12.714 4.710 -6.888 1.00 72.12 299 HIS A N 1
ATOM 2370 C CA . HIS A 1 299 ? -11.747 3.932 -7.663 1.00 72.12 299 HIS A CA 1
ATOM 2371 C C . HIS A 1 299 ? -10.853 3.122 -6.719 1.00 72.12 299 HIS A C 1
ATOM 2373 O O . HIS A 1 299 ? -10.019 3.696 -6.012 1.00 72.12 299 HIS A O 1
ATOM 2379 N N . GLN A 1 300 ? -11.005 1.799 -6.748 1.00 69.00 300 GLN A N 1
ATOM 2380 C CA . GLN A 1 300 ? -10.275 0.867 -5.885 1.00 69.00 300 GLN A CA 1
ATOM 2381 C C . GLN A 1 300 ? -8.757 0.934 -6.114 1.00 69.00 300 GLN A C 1
ATOM 2383 O O . GLN A 1 300 ? -8.012 1.150 -5.163 1.00 69.00 300 GLN A O 1
ATOM 2388 N N . ASP A 1 301 ? -8.297 0.901 -7.368 1.00 70.19 301 ASP A N 1
ATOM 2389 C CA . ASP A 1 301 ? -6.863 0.944 -7.705 1.00 70.19 301 ASP A CA 1
ATOM 2390 C C . ASP A 1 301 ? -6.170 2.210 -7.176 1.00 70.19 301 ASP A C 1
ATOM 2392 O O . ASP A 1 301 ? -5.015 2.180 -6.757 1.00 70.19 301 ASP A O 1
ATOM 2396 N N . LYS A 1 302 ? -6.893 3.339 -7.137 1.00 74.62 302 LYS A N 1
ATOM 2397 C CA . LYS A 1 302 ? -6.382 4.603 -6.581 1.00 74.62 302 LYS A CA 1
ATOM 2398 C C . LYS A 1 302 ? -6.341 4.601 -5.060 1.00 74.62 302 LYS A C 1
ATOM 2400 O O . LYS A 1 302 ? -5.471 5.250 -4.482 1.00 74.62 302 LYS A O 1
ATOM 2405 N N . ALA A 1 303 ? -7.301 3.942 -4.413 1.00 72.00 303 ALA A N 1
ATOM 2406 C CA . ALA A 1 303 ? -7.257 3.739 -2.971 1.00 72.00 303 ALA A CA 1
ATOM 2407 C C . ALA A 1 303 ? -6.035 2.893 -2.598 1.00 72.00 303 ALA A C 1
ATOM 2409 O O . ALA A 1 303 ? -5.277 3.277 -1.709 1.00 72.00 303 ALA A O 1
ATOM 2410 N N . LEU A 1 304 ? -5.811 1.818 -3.356 1.00 71.25 304 LEU A N 1
ATOM 2411 C CA . LEU A 1 304 ? -4.695 0.899 -3.191 1.00 71.25 304 LEU A CA 1
ATOM 2412 C C . LEU A 1 304 ? -3.339 1.581 -3.428 1.00 71.25 304 LEU A C 1
ATOM 2414 O O . LEU A 1 304 ? -2.452 1.491 -2.585 1.00 71.25 304 LEU A O 1
ATOM 2418 N N . GLU A 1 305 ? -3.191 2.343 -4.513 1.00 74.44 305 GLU A N 1
ATOM 2419 C CA . GLU A 1 305 ? -1.967 3.109 -4.778 1.00 74.44 305 GLU A CA 1
ATOM 2420 C C . GLU A 1 305 ? -1.658 4.105 -3.652 1.00 74.44 305 GLU A C 1
ATOM 2422 O O . GLU A 1 305 ? -0.515 4.224 -3.222 1.00 74.44 305 GLU A O 1
ATOM 2427 N N . LYS A 1 306 ? -2.675 4.791 -3.116 1.00 76.12 306 LYS A N 1
ATOM 2428 C CA . LYS A 1 306 ? -2.481 5.705 -1.982 1.00 76.12 306 LYS A CA 1
ATOM 2429 C C . LYS A 1 306 ? -2.104 4.985 -0.690 1.00 76.12 306 LYS A C 1
ATOM 2431 O O . LYS A 1 306 ? -1.346 5.559 0.087 1.00 76.12 306 LYS A O 1
ATOM 2436 N N . ALA A 1 307 ? -2.634 3.787 -0.450 1.00 73.38 307 ALA A N 1
ATOM 2437 C CA . ALA A 1 307 ? -2.256 2.978 0.703 1.00 73.38 307 ALA A CA 1
ATOM 2438 C C . ALA A 1 307 ? -0.787 2.533 0.600 1.00 73.38 307 ALA A C 1
ATOM 2440 O O . ALA A 1 307 ? -0.043 2.727 1.554 1.00 73.38 307 ALA A O 1
ATOM 2441 N N . ILE A 1 308 ? -0.349 2.048 -0.571 1.00 72.44 308 ILE A N 1
ATOM 2442 C CA . ILE A 1 308 ? 1.058 1.684 -0.842 1.00 72.44 308 ILE A CA 1
ATOM 2443 C C . ILE A 1 308 ? 1.990 2.893 -0.705 1.00 72.44 308 ILE A C 1
ATOM 2445 O O . ILE A 1 308 ? 3.077 2.790 -0.143 1.00 72.44 308 ILE A O 1
ATOM 2449 N N . ASP A 1 309 ? 1.551 4.062 -1.166 1.00 72.69 309 ASP A N 1
ATOM 2450 C CA . ASP A 1 309 ? 2.293 5.315 -1.024 1.00 72.69 309 ASP A CA 1
ATOM 2451 C C . ASP A 1 309 ? 2.299 5.872 0.420 1.00 72.69 309 ASP A C 1
ATOM 2453 O O . ASP A 1 309 ? 2.771 6.994 0.628 1.00 72.69 309 ASP A O 1
ATOM 2457 N N . ASN A 1 310 ? 1.751 5.146 1.405 1.00 65.62 310 ASN A N 1
ATOM 2458 C CA . ASN A 1 310 ? 1.615 5.565 2.806 1.00 65.62 310 ASN A CA 1
ATOM 2459 C C . ASN A 1 310 ? 0.885 6.906 2.985 1.00 65.62 310 ASN A C 1
ATOM 2461 O O . ASN A 1 310 ? 1.193 7.715 3.859 1.00 65.62 310 ASN A O 1
ATOM 2465 N N . LYS A 1 311 ? -0.117 7.169 2.142 1.00 71.31 311 LYS A N 1
ATOM 2466 C CA . LYS A 1 311 ? -0.964 8.367 2.227 1.00 71.31 311 LYS A CA 1
ATOM 2467 C C . LYS A 1 311 ? -2.193 8.087 3.096 1.00 71.31 311 LYS A C 1
ATOM 2469 O O . LYS A 1 311 ? -3.326 8.218 2.626 1.00 71.31 311 LYS A O 1
ATOM 2474 N N . THR A 1 312 ? -1.960 7.723 4.358 1.00 79.44 312 THR A N 1
ATOM 2475 C CA . THR A 1 312 ? -2.994 7.477 5.387 1.00 79.44 312 THR A CA 1
ATOM 2476 C C . THR A 1 312 ? -2.874 8.427 6.592 1.00 79.44 312 THR A C 1
ATOM 2478 O O . THR A 1 312 ? -2.720 7.983 7.731 1.00 79.44 312 THR A O 1
ATOM 2481 N N . PRO A 1 313 ? -2.917 9.758 6.371 1.00 86.06 313 PRO A N 1
ATOM 2482 C CA . PRO A 1 313 ? -2.700 10.741 7.430 1.00 86.06 313 PRO A CA 1
ATOM 2483 C C . PRO A 1 313 ? -3.771 10.729 8.529 1.00 86.06 313 PRO A C 1
ATOM 2485 O O . PRO A 1 313 ? -3.501 11.204 9.632 1.00 86.06 313 PRO A O 1
ATOM 2488 N N . LEU A 1 314 ? -4.993 10.250 8.256 1.00 88.94 314 LEU A N 1
ATOM 2489 C CA . LEU A 1 314 ? -6.012 10.133 9.302 1.00 88.94 314 LEU A CA 1
ATOM 2490 C C . LEU A 1 314 ? -5.717 8.962 10.231 1.00 88.94 314 LEU A C 1
ATOM 2492 O O . LEU A 1 314 ? -5.872 9.126 11.435 1.00 88.94 314 LEU A O 1
ATOM 2496 N N . ALA A 1 315 ? -5.301 7.814 9.694 1.00 87.31 315 ALA A N 1
ATOM 2497 C CA . ALA A 1 315 ? -4.915 6.657 10.490 1.00 87.31 315 ALA A CA 1
ATOM 2498 C C . ALA A 1 315 ? -3.689 6.967 11.360 1.00 87.31 315 ALA A C 1
ATOM 2500 O O . ALA A 1 315 ? -3.725 6.692 12.556 1.00 87.31 315 ALA A O 1
ATOM 2501 N N . ASP A 1 316 ? -2.664 7.616 10.794 1.00 87.12 316 ASP A N 1
ATOM 2502 C CA . ASP A 1 316 ? -1.463 8.025 11.538 1.00 87.12 316 ASP A CA 1
ATOM 2503 C C . ASP A 1 316 ? -1.833 8.960 12.700 1.00 87.12 316 ASP A C 1
ATOM 2505 O O . ASP A 1 316 ? -1.498 8.710 13.856 1.00 87.12 316 ASP A O 1
ATOM 2509 N N . ARG A 1 317 ? -2.629 10.001 12.422 1.00 90.12 317 ARG A N 1
ATOM 2510 C CA . ARG A 1 317 ? -3.072 10.942 13.459 1.00 90.12 317 ARG A CA 1
ATOM 2511 C C . ARG A 1 317 ? -4.010 10.293 14.481 1.00 90.12 317 ARG A C 1
ATOM 2513 O O . ARG A 1 317 ? -3.988 10.665 15.649 1.00 90.12 317 ARG A O 1
ATOM 2520 N N . ALA A 1 318 ? -4.856 9.352 14.065 1.00 91.44 318 ALA A N 1
ATOM 2521 C CA . ALA A 1 318 ? -5.724 8.621 14.983 1.00 91.44 318 ALA A CA 1
ATOM 2522 C C . ALA A 1 318 ? -4.909 7.748 15.931 1.00 91.44 318 ALA A C 1
ATOM 2524 O O . ALA A 1 318 ? -5.226 7.692 17.116 1.00 91.44 318 ALA A O 1
ATOM 2525 N N . LEU A 1 319 ? -3.852 7.109 15.427 1.00 89.88 319 LEU A N 1
ATOM 2526 C CA . LEU A 1 319 ? -2.938 6.340 16.252 1.00 89.88 319 LEU A CA 1
ATOM 2527 C C . LEU A 1 319 ? -2.279 7.225 17.315 1.00 89.88 319 LEU A C 1
ATOM 2529 O O . LEU A 1 319 ? -2.306 6.865 18.491 1.00 89.88 319 LEU A O 1
ATOM 2533 N N . ASP A 1 320 ? -1.783 8.404 16.935 1.00 89.62 320 ASP A N 1
ATOM 2534 C CA . ASP A 1 320 ? -1.197 9.363 17.879 1.00 89.62 320 ASP A CA 1
ATOM 2535 C C . ASP A 1 320 ? -2.192 9.757 18.982 1.00 89.62 320 ASP A C 1
ATOM 2537 O O . ASP A 1 320 ? -1.852 9.726 20.163 1.00 89.62 320 ASP A O 1
ATOM 2541 N N . LEU A 1 321 ? -3.442 10.068 18.617 1.00 91.56 321 LEU A N 1
ATOM 2542 C CA . LEU A 1 321 ? -4.489 10.469 19.568 1.00 91.56 321 LEU A CA 1
ATOM 2543 C C . LEU A 1 321 ? -4.949 9.322 20.481 1.00 91.56 321 LEU A C 1
ATOM 2545 O O . LEU A 1 321 ? -5.327 9.558 21.626 1.00 91.56 321 LEU A O 1
ATOM 2549 N N . LEU A 1 322 ? -4.923 8.082 19.990 1.00 89.88 322 LEU A N 1
ATOM 2550 C CA . LEU A 1 322 ? -5.334 6.894 20.742 1.00 89.88 322 LEU A CA 1
ATOM 2551 C C . LEU A 1 322 ? -4.221 6.312 21.618 1.00 89.88 322 LEU A C 1
ATOM 2553 O O . LEU A 1 322 ? -4.510 5.479 22.475 1.00 89.88 322 LEU A O 1
ATOM 2557 N N . THR A 1 323 ? -2.972 6.735 21.428 1.00 84.75 323 THR A N 1
ATOM 2558 C CA . THR A 1 323 ? -1.827 6.276 22.233 1.00 84.75 323 THR A CA 1
ATOM 2559 C C . THR A 1 323 ? -1.650 7.101 23.522 1.00 84.75 323 THR A C 1
ATOM 2561 O O . THR A 1 323 ? -0.805 6.764 24.350 1.00 84.75 32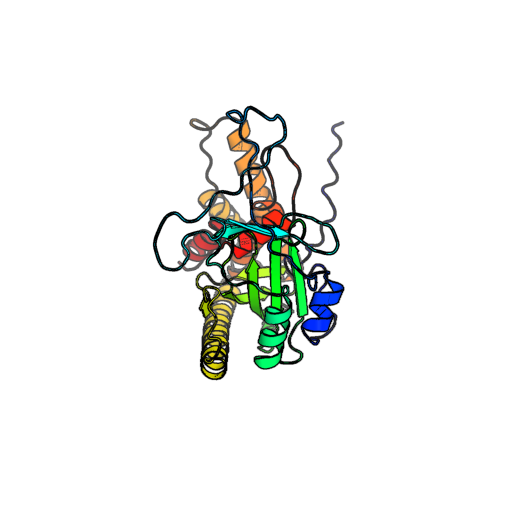3 THR A O 1
ATOM 2564 N N . VAL A 1 324 ? -2.462 8.152 23.719 1.00 60.88 324 VAL A N 1
ATOM 2565 C CA . VAL A 1 324 ? -2.448 9.046 24.898 1.00 60.88 324 VAL A CA 1
ATOM 2566 C C . VAL A 1 324 ? -3.153 8.444 26.113 1.00 60.88 324 VAL A C 1
ATOM 2568 O O . VAL A 1 324 ? -4.274 7.892 25.972 1.00 60.88 324 VAL A O 1
#

Foldseek 3Di:
DDPPPPPDPPPDDQLFPPPFDPFQAQLVVQCVVQVQDFFKDWAQDWDQDPPDPDGPDTDFDADCDDPRGPPGQKTFIATPVPRDTLAIGGPPADDDGGCVVVSVLCCVLPNSFWGHKHAPDPNFKIKTKGQDDDWDDLPLLFIKGKIKIFIPGNHPPDFGFIWIWIARPNLSQIQTDPDTLDGDHDDDDPPCSVVSSVSNVVVSVVVSVVVSVVLNVFVPAADDPVNLLVLLCVLQPDDPVPDDPVSVVLSVVLSVQLSVQLVVLCVRRNGHTLNSSLSSLSSSCLPPNQQDDDVDDGDSSRSSVCSNVVVSVSSVVSSVVSVD

Secondary structure (DSSP, 8-state):
--------------TT-TT--SS-B-HHHHHHHTT---BEE-PBP-EE-TT-SSTT-EE--B--SSTTTTSBSEEEEEETTT--EEEEEETTSPP-SBSHHHHHHHHHHSTT-EEEEEEETTTTEEEEEE--S--EE-STT-EEEEEEEEEEESSSSS-EEEEEEEEETTTTEEEE-SS-SEEE-S-S----HHHHHHHHHHHHHHHHHHHHHHHHHHHTSB--HHHHHHHHHHHS---TTTS-HHHHHHHHHHHHHHHHHHHHHHHHH-S-BHHHHHHHHHHHIIIIITTB-TTS-B-HHHHHHHHHTT--HHHHHHHHHHT-

Sequence (324 aa):
MNEIETFDSHSGHNFLTKDKVEHPMDAHVVMDEAGALFDVAYPASGYESEFSIFPGQMTTPAVKSGVNKGKPLHKYVVRTDTNDVLGLHSYKYAETEGYGFIADMAEELFPEKTTSCTVFGVGEKIAVTQELIAPTDLGDGDVIQPQICWITSYNGVWATAVYDLTERLFCQNQLIGQQPLVKVKHTKNHDILLEMRVRILEGSIARAETLVSMARIFKDQEYTDQQFNELVTELLPYDAKEMTERQINNVLTRQQYCRGAWYKEKQEFGAGNRWLAFNAVQGAEQHRINGRTRGGGYHQDKALEKAIDNKTPLADRALDLLTV

Radius of gyration: 23.16 Å; chains: 1; bounding box: 70×52×71 Å